Protein AF-A0A7Y2QC48-F1 (afdb_monomer)

Secondary structure (DSSP, 8-state):
--------------------S--HHHHHHHHHHHHHH--SHHHHHHHHHHIIIIIIS-SS-HHHHHHHHHHHHHSSS-HHHHHHHHHHHHHHHHHHHHHHHHHHHHHHHHHHHHHHHHHHHHTTSHHHHHHHHHHHHHHHHHHHHHHHHHHHHH--SHHHHHHHHHHHHHHHHH---HHHHHHHHHHHHHHHHHH-TTTS-----------------------PPPP--PPPPP-----------------S----

Sequence (256 aa):
MTDIHATEPATDPRGDTPSHGIPFREAVRVWARVAALSFGGPAGQIAVMHRIIVEEKRWIGETRFLHALNYCMLLPGPEAQQLAIYIGWLLHKTRGGLVAGILFVLPGVATIMALSWIYAIFGNVGAVQALFFGLKAAVLAVVLEAVVRVGKRALKNNVMVALAAAAFLALFLFHAPFPLVILGAAVIGYFGGRAQKGTFPSGHWHGEGGGNQGADAGSGRGGSSPAQGRPPPRGGLEEGRGVACRVGAPGGGCVG

Radius of gyration: 30.87 Å; Cα contacts (8 Å, |Δi|>4): 118; chains: 1; bounding box: 63×75×85 Å

Structure (mmCIF, N/CA/C/O backbone):
data_AF-A0A7Y2QC48-F1
#
_entry.id   AF-A0A7Y2QC48-F1
#
loop_
_atom_site.group_PDB
_atom_site.id
_atom_site.type_symbol
_atom_site.label_atom_id
_atom_site.label_alt_id
_atom_site.label_comp_id
_atom_site.label_asym_id
_atom_site.label_entity_id
_atom_site.label_seq_id
_atom_site.pdbx_PDB_ins_code
_atom_site.Cartn_x
_atom_site.Cartn_y
_atom_site.Cartn_z
_atom_site.occupancy
_atom_site.B_iso_or_equiv
_atom_site.auth_seq_id
_atom_site.auth_comp_id
_atom_site.auth_asym_id
_atom_site.auth_atom_id
_atom_site.pdbx_PDB_model_num
ATOM 1 N N . MET A 1 1 ? -32.716 24.668 55.785 1.00 44.91 1 MET A N 1
ATOM 2 C CA . MET A 1 1 ? -33.582 23.701 55.085 1.00 44.91 1 MET A CA 1
ATOM 3 C C . MET A 1 1 ? -33.551 24.127 53.631 1.00 44.91 1 MET A C 1
ATOM 5 O O . MET A 1 1 ? -34.203 25.090 53.266 1.00 44.91 1 MET A O 1
ATOM 9 N N . THR A 1 2 ? -32.568 23.600 52.910 1.00 37.31 2 THR A N 1
ATOM 10 C CA . THR A 1 2 ? -32.110 24.073 51.601 1.00 37.31 2 THR A CA 1
ATOM 11 C C . THR A 1 2 ? -32.792 23.226 50.536 1.00 37.31 2 THR A C 1
ATOM 13 O O . THR A 1 2 ? -32.528 22.027 50.462 1.00 37.31 2 THR A O 1
ATOM 16 N N . ASP A 1 3 ? -33.680 23.837 49.758 1.00 36.41 3 ASP A N 1
ATOM 17 C CA . ASP A 1 3 ? -34.339 23.196 48.624 1.00 36.41 3 ASP A CA 1
ATOM 18 C C . ASP A 1 3 ? -33.343 22.977 47.480 1.00 36.41 3 ASP A C 1
ATOM 20 O O . ASP A 1 3 ? -32.665 23.890 47.005 1.00 36.41 3 ASP A O 1
ATOM 24 N N . ILE A 1 4 ? -33.230 21.708 47.099 1.00 51.41 4 ILE A N 1
ATOM 25 C CA . ILE A 1 4 ? -32.375 21.168 46.051 1.00 51.41 4 ILE A CA 1
ATOM 26 C C . ILE A 1 4 ? -33.019 21.471 44.694 1.00 51.41 4 ILE A C 1
ATOM 28 O O . ILE A 1 4 ? -34.169 21.120 44.446 1.00 51.41 4 ILE A O 1
ATOM 32 N N . HIS A 1 5 ? -32.238 22.076 43.801 1.00 47.84 5 HIS A N 1
ATOM 33 C CA . HIS A 1 5 ? -32.510 22.165 42.369 1.00 47.84 5 HIS A CA 1
ATOM 34 C C . HIS A 1 5 ? -32.867 20.786 41.786 1.00 47.84 5 HIS A C 1
ATOM 36 O O . HIS A 1 5 ? -31.998 19.929 41.617 1.00 47.84 5 HIS A O 1
ATOM 42 N N . ALA A 1 6 ? -34.130 20.595 41.411 1.00 46.50 6 ALA A N 1
ATOM 43 C CA . ALA A 1 6 ? -34.513 19.591 40.431 1.00 46.50 6 ALA A CA 1
ATOM 44 C C . ALA A 1 6 ? -34.212 20.157 39.035 1.00 46.50 6 ALA A C 1
ATOM 46 O O . ALA A 1 6 ? -35.006 20.903 38.470 1.00 46.50 6 ALA A O 1
ATOM 47 N N . THR A 1 7 ? -33.033 19.842 38.498 1.00 46.25 7 THR A N 1
ATOM 48 C CA . THR A 1 7 ? -32.740 20.028 37.072 1.00 46.25 7 THR A CA 1
ATOM 49 C C . THR A 1 7 ? -32.883 18.668 36.405 1.00 46.25 7 THR A C 1
ATOM 51 O O . THR A 1 7 ? -32.034 17.791 36.563 1.00 46.25 7 THR A O 1
ATOM 54 N N . GLU A 1 8 ? -33.992 18.486 35.697 1.00 50.53 8 GLU A N 1
ATOM 55 C CA . GLU A 1 8 ? -34.253 17.323 34.855 1.00 50.53 8 GLU A CA 1
ATOM 56 C C . GLU A 1 8 ? -33.158 17.185 33.776 1.00 50.53 8 GLU A C 1
ATOM 58 O O . GLU A 1 8 ? -32.761 18.185 33.168 1.00 50.53 8 GLU A O 1
ATOM 63 N N . PRO A 1 9 ? -32.644 15.972 33.500 1.00 48.03 9 PRO A N 1
ATOM 64 C CA . PRO A 1 9 ? -31.736 15.766 32.384 1.00 48.03 9 PRO A CA 1
ATOM 65 C C . PRO A 1 9 ? -32.511 15.911 31.069 1.00 48.03 9 PRO A C 1
ATOM 67 O O . PRO A 1 9 ? -33.400 15.119 30.754 1.00 48.03 9 PRO A O 1
ATOM 70 N N . ALA A 1 10 ? -32.158 16.935 30.293 1.00 45.97 10 ALA A N 1
ATOM 71 C CA . ALA A 1 10 ? -32.680 17.157 28.953 1.00 45.97 10 ALA A CA 1
ATOM 72 C C . ALA A 1 10 ? -32.450 15.912 28.075 1.00 45.97 10 ALA A C 1
ATOM 74 O O . ALA A 1 10 ? -31.316 15.543 27.769 1.00 45.97 10 ALA A O 1
ATOM 75 N N . THR A 1 11 ? -33.544 15.268 27.673 1.00 51.78 11 THR A N 1
ATOM 76 C CA . THR A 1 11 ? -33.547 14.189 26.682 1.00 51.78 11 THR A CA 1
ATOM 77 C C . THR A 1 11 ? -33.403 14.818 25.292 1.00 51.78 11 THR A C 1
ATOM 79 O O . THR A 1 11 ? -34.293 15.542 24.853 1.00 51.78 11 THR A O 1
ATOM 82 N N . ASP A 1 12 ? -32.271 14.590 24.614 1.00 52.75 12 ASP A N 1
ATOM 83 C CA . ASP A 1 12 ? -32.051 15.015 23.220 1.00 52.75 12 ASP A CA 1
ATOM 84 C C . ASP A 1 12 ? -32.905 14.144 22.271 1.00 52.75 12 ASP A C 1
ATOM 86 O O . ASP A 1 12 ? -32.743 12.922 22.264 1.00 52.75 12 ASP A O 1
ATOM 90 N N . PRO A 1 13 ? -33.808 14.728 21.460 1.00 54.22 13 PRO A N 1
ATOM 91 C CA . PRO A 1 13 ? -34.730 13.994 20.593 1.00 54.22 13 PRO A CA 1
ATOM 92 C C . PRO A 1 13 ? -34.123 13.556 19.243 1.00 54.22 13 PRO A C 1
ATOM 94 O O . PRO A 1 13 ? -34.863 13.266 18.300 1.00 54.22 13 PRO A O 1
ATOM 97 N N . ARG A 1 14 ? -32.792 13.514 19.086 1.00 52.47 14 ARG A N 1
ATOM 98 C CA . ARG A 1 14 ? -32.157 13.063 17.834 1.00 52.47 14 ARG A CA 1
ATOM 99 C C . ARG A 1 14 ? -31.845 11.568 17.866 1.00 52.47 14 ARG A C 1
ATOM 101 O O . ARG A 1 14 ? -30.996 11.105 18.617 1.00 52.47 14 ARG A O 1
ATOM 108 N N . GLY A 1 15 ? -32.565 10.847 17.010 1.00 40.16 15 GLY A N 1
ATOM 109 C CA . GLY A 1 15 ? -32.638 9.395 16.945 1.00 40.16 15 GLY A CA 1
ATOM 110 C C . GLY A 1 15 ? -31.319 8.622 16.855 1.00 40.16 15 GLY A C 1
ATOM 111 O O . GLY A 1 15 ? -30.338 9.038 16.239 1.00 40.16 15 GLY A O 1
ATOM 112 N N . ASP A 1 16 ? -31.400 7.448 17.474 1.00 54.62 16 ASP A N 1
ATOM 113 C CA . ASP A 1 16 ? -30.586 6.242 17.378 1.00 54.62 16 ASP A CA 1
ATOM 114 C C . ASP A 1 16 ? -29.457 6.206 16.340 1.00 54.62 16 ASP A C 1
ATOM 116 O O . ASP A 1 16 ? -29.634 5.989 15.140 1.00 54.62 16 ASP A O 1
ATOM 120 N N . THR A 1 17 ? -28.234 6.186 16.857 1.00 48.62 17 THR A N 1
ATOM 121 C CA . THR A 1 17 ? -27.241 5.187 16.449 1.00 48.62 17 THR A CA 1
ATOM 122 C C . THR A 1 17 ? -26.400 4.878 17.688 1.00 48.62 17 THR A C 1
ATOM 124 O O . THR A 1 17 ? -26.039 5.826 18.386 1.00 48.62 17 THR A O 1
ATOM 127 N N . PRO A 1 18 ? -26.044 3.617 17.999 1.00 43.12 18 PRO A N 1
ATOM 128 C CA . PRO A 1 18 ? -25.163 3.316 19.125 1.00 43.12 18 PRO A CA 1
ATOM 129 C C . PRO A 1 18 ? -23.765 3.881 18.830 1.00 43.12 18 PRO A C 1
ATOM 131 O O . PRO A 1 18 ? -22.908 3.226 18.235 1.00 43.12 18 PRO A O 1
ATOM 134 N N . SER A 1 19 ? -23.557 5.153 19.168 1.00 48.75 19 SER A N 1
ATOM 135 C CA . SER A 1 19 ? -22.308 5.862 18.937 1.00 48.75 19 SER A CA 1
ATOM 136 C C . SER A 1 19 ? -21.288 5.318 19.932 1.00 48.75 19 SER A C 1
ATOM 138 O O . SER A 1 19 ? -21.526 5.331 21.137 1.00 48.75 19 SER A O 1
ATOM 140 N N . HIS A 1 20 ? -20.133 4.860 19.450 1.00 59.12 20 HIS A N 1
ATOM 141 C CA . HIS A 1 20 ? -19.001 4.461 20.297 1.00 59.12 20 HIS A CA 1
ATOM 142 C C . HIS A 1 20 ? -18.429 5.625 21.148 1.00 59.12 20 HIS A C 1
ATOM 144 O O . HIS A 1 20 ? -17.350 5.489 21.708 1.00 59.12 20 HIS A O 1
ATOM 150 N N . GLY A 1 21 ? -19.085 6.791 21.228 1.00 67.62 21 GLY A N 1
ATOM 151 C CA . GLY A 1 21 ? -18.599 7.971 21.951 1.00 67.62 21 GLY A CA 1
ATOM 152 C C . GLY A 1 21 ? -17.361 8.625 21.324 1.00 67.62 21 GLY A C 1
ATOM 153 O O . GLY A 1 21 ? -16.873 9.624 21.842 1.00 67.62 21 GLY A O 1
ATOM 154 N N . ILE A 1 22 ? -16.848 8.092 20.207 1.00 78.19 22 ILE A N 1
ATOM 155 C CA . ILE A 1 22 ? -15.617 8.561 19.563 1.00 78.19 22 ILE A CA 1
ATOM 156 C C . ILE A 1 22 ? -15.945 9.700 18.586 1.00 78.19 22 ILE A C 1
ATOM 158 O O . ILE A 1 22 ? -16.631 9.472 17.576 1.00 78.19 22 ILE A O 1
ATOM 162 N N . PRO A 1 23 ? -15.414 10.916 18.804 1.00 86.88 23 PRO A N 1
ATOM 163 C CA . PRO A 1 23 ? -15.630 12.021 17.887 1.00 86.88 23 PRO A CA 1
ATOM 164 C C . PRO A 1 23 ? -14.952 11.749 16.538 1.00 86.88 23 PRO A C 1
ATOM 166 O O . PRO A 1 23 ? -13.780 11.379 16.459 1.00 86.88 23 PRO A O 1
ATOM 169 N N . PHE A 1 24 ? -15.669 12.006 15.442 1.00 87.00 24 PHE A N 1
ATOM 170 C CA . PHE A 1 24 ? -15.178 11.770 14.076 1.00 87.00 24 PHE A CA 1
ATOM 171 C C . PHE A 1 24 ? -13.847 12.482 13.776 1.00 87.00 24 PHE A C 1
ATOM 173 O O . PHE A 1 24 ? -12.983 11.943 13.092 1.00 87.00 24 PHE A O 1
ATOM 180 N N . ARG A 1 25 ? -13.643 13.681 14.337 1.00 90.19 25 ARG A N 1
ATOM 181 C CA . ARG A 1 25 ? -12.382 14.434 14.214 1.00 90.19 25 ARG A CA 1
ATOM 182 C C . ARG A 1 25 ? -11.185 13.683 14.798 1.00 90.19 25 ARG A C 1
ATOM 184 O O . ARG A 1 25 ? -10.087 13.775 14.252 1.00 90.19 25 ARG A O 1
ATOM 191 N N . GLU A 1 26 ? -11.384 12.957 15.895 1.00 89.62 26 GLU A N 1
ATOM 192 C CA . GLU A 1 26 ? -10.324 12.149 16.492 1.00 89.62 26 GLU A CA 1
ATOM 193 C C . GLU A 1 26 ? -10.004 10.942 15.610 1.00 89.62 26 GLU A C 1
ATOM 195 O O . GLU A 1 26 ? -8.829 10.690 15.345 1.00 89.62 26 GLU A O 1
ATOM 200 N N . ALA A 1 27 ? -11.028 10.273 15.070 1.00 88.94 27 ALA A N 1
ATOM 201 C CA . ALA A 1 27 ? -10.843 9.196 14.100 1.00 88.94 27 ALA A CA 1
ATOM 202 C C . ALA A 1 27 ? -10.028 9.658 12.886 1.00 88.94 27 ALA A C 1
ATOM 204 O O . ALA A 1 27 ? -9.035 9.022 12.550 1.00 88.94 27 ALA A O 1
ATOM 205 N N . VAL A 1 28 ? -10.366 10.803 12.283 1.00 92.06 28 VAL A N 1
ATOM 206 C CA . VAL A 1 28 ? -9.611 11.386 11.155 1.00 92.06 28 VAL A CA 1
ATOM 207 C C . VAL A 1 28 ? -8.133 11.585 11.512 1.00 92.06 28 VAL A C 1
ATOM 209 O O . VAL A 1 28 ? -7.254 11.209 10.741 1.00 92.06 28 VAL A O 1
ATOM 212 N N . ARG A 1 29 ? -7.835 12.146 12.692 1.00 92.81 29 ARG A N 1
ATOM 213 C CA . ARG A 1 29 ? -6.449 12.379 13.134 1.00 92.81 29 ARG A CA 1
ATOM 214 C C . ARG A 1 29 ? -5.686 11.068 13.328 1.00 92.81 29 ARG A C 1
ATOM 216 O O . ARG A 1 29 ? -4.515 10.985 12.967 1.00 92.81 29 ARG A O 1
ATOM 223 N N . VAL A 1 30 ? -6.344 10.051 13.881 1.00 92.94 30 VAL A N 1
ATOM 224 C CA . VAL A 1 30 ? -5.756 8.719 14.058 1.00 92.94 30 VAL A CA 1
ATOM 225 C C . VAL A 1 30 ? -5.496 8.059 12.709 1.00 92.94 30 VAL A C 1
ATOM 227 O O . VAL A 1 30 ? -4.386 7.588 12.492 1.00 92.94 30 VAL A O 1
ATOM 230 N N . TRP A 1 31 ? -6.445 8.104 11.774 1.00 93.25 31 TRP A N 1
ATOM 231 C CA . TRP A 1 31 ? -6.253 7.582 10.419 1.00 93.25 31 TRP A CA 1
ATOM 232 C C . TRP A 1 31 ? -5.118 8.284 9.676 1.00 93.25 31 TRP A C 1
ATOM 234 O O . TRP A 1 31 ? -4.333 7.625 9.001 1.00 93.25 31 TRP A O 1
ATOM 244 N N . ALA A 1 32 ? -4.970 9.598 9.852 1.00 93.12 32 ALA A N 1
ATOM 245 C CA . ALA A 1 32 ? -3.873 10.351 9.252 1.00 93.12 32 ALA A CA 1
ATOM 246 C C . ALA A 1 32 ? -2.522 9.926 9.845 1.00 93.12 32 ALA A C 1
ATOM 248 O O . ALA A 1 32 ? -1.550 9.754 9.114 1.00 93.12 32 ALA A O 1
ATOM 249 N N . ARG A 1 33 ? -2.471 9.697 11.165 1.00 93.44 33 ARG A N 1
ATOM 250 C CA . ARG A 1 33 ? -1.280 9.180 11.850 1.00 93.44 33 ARG A CA 1
ATOM 251 C C . ARG A 1 33 ? -0.939 7.762 11.395 1.00 93.44 33 ARG A C 1
ATOM 253 O O . ARG A 1 33 ? 0.220 7.493 11.114 1.00 93.44 33 ARG A O 1
ATOM 260 N N . VAL A 1 34 ? -1.930 6.877 11.296 1.00 93.38 34 VAL A N 1
ATOM 261 C CA . VAL A 1 34 ? -1.756 5.514 10.775 1.00 93.38 34 VAL A CA 1
ATOM 262 C C . VAL A 1 34 ? -1.180 5.571 9.365 1.00 93.38 34 VAL A C 1
ATOM 264 O O . VAL A 1 34 ? -0.162 4.940 9.108 1.00 93.38 34 VAL A O 1
ATOM 267 N N . ALA A 1 35 ? -1.769 6.371 8.475 1.00 91.88 35 ALA A N 1
ATOM 268 C CA . ALA A 1 35 ? -1.297 6.524 7.105 1.00 91.88 35 ALA A CA 1
ATOM 269 C C . ALA A 1 35 ? 0.149 7.039 7.037 1.00 91.88 35 ALA A C 1
ATOM 271 O O . ALA A 1 35 ? 0.980 6.463 6.341 1.00 91.88 35 ALA A O 1
ATOM 272 N N . ALA A 1 36 ? 0.477 8.071 7.819 1.00 91.62 36 ALA A N 1
ATOM 273 C CA . ALA A 1 36 ? 1.825 8.632 7.884 1.00 91.62 36 ALA A CA 1
ATOM 274 C C . ALA A 1 36 ? 2.867 7.674 8.491 1.00 91.62 36 ALA A C 1
ATOM 276 O O . ALA A 1 36 ? 4.059 7.873 8.293 1.00 91.62 36 ALA A O 1
ATOM 277 N N . LEU A 1 37 ? 2.440 6.650 9.234 1.00 91.25 37 LEU A N 1
ATOM 278 C CA . LEU A 1 37 ? 3.318 5.649 9.847 1.00 91.25 37 LEU A CA 1
ATOM 279 C C . LEU A 1 37 ? 3.291 4.299 9.113 1.00 91.25 37 LEU A C 1
ATOM 281 O O . LEU A 1 37 ? 3.996 3.379 9.517 1.00 91.25 37 LEU A O 1
ATOM 285 N N . SER A 1 38 ? 2.512 4.166 8.035 1.00 84.75 38 SER A N 1
ATOM 286 C CA . SER A 1 38 ? 2.283 2.908 7.305 1.00 84.75 38 SER A CA 1
ATOM 287 C C . SER A 1 38 ? 3.433 2.532 6.356 1.00 84.75 38 SER A C 1
ATOM 289 O O . SER A 1 38 ? 3.221 2.147 5.204 1.00 84.75 38 SER A O 1
ATOM 291 N N . PHE A 1 39 ? 4.667 2.600 6.850 1.00 79.88 39 PHE A N 1
ATOM 292 C CA . PHE A 1 39 ? 5.878 2.162 6.156 1.00 79.88 39 PHE A CA 1
ATOM 293 C C . PHE A 1 39 ? 6.367 0.812 6.711 1.00 79.88 39 PHE A C 1
ATOM 295 O O . PHE A 1 39 ? 6.002 0.417 7.814 1.00 79.88 39 PHE A O 1
ATOM 302 N N . GLY A 1 40 ? 7.195 0.084 5.954 1.00 72.31 40 GLY A N 1
ATOM 303 C CA . GLY A 1 40 ? 7.775 -1.191 6.420 1.00 72.31 40 GLY A CA 1
ATOM 304 C C . GLY A 1 40 ? 7.065 -2.464 5.940 1.00 72.31 40 GLY A C 1
ATOM 305 O O . GLY A 1 40 ? 7.258 -3.538 6.505 1.00 72.31 40 GLY A O 1
ATOM 306 N N . GLY A 1 41 ? 6.266 -2.371 4.876 1.00 80.25 41 GLY A N 1
ATOM 307 C CA . GLY A 1 41 ? 5.620 -3.525 4.246 1.00 80.25 41 GLY A CA 1
ATOM 308 C C . GLY A 1 41 ? 4.353 -4.008 4.968 1.00 80.25 41 GLY A C 1
ATOM 309 O O . GLY A 1 41 ? 3.929 -3.404 5.954 1.00 80.25 41 GLY A O 1
ATOM 310 N N . PRO A 1 42 ? 3.719 -5.094 4.485 1.00 80.25 42 PRO A N 1
ATOM 311 C CA . PRO A 1 42 ? 2.380 -5.490 4.933 1.00 80.25 42 PRO A CA 1
ATOM 312 C C . PRO A 1 42 ? 2.280 -5.762 6.440 1.00 80.25 42 PRO A C 1
ATOM 314 O O . PRO A 1 42 ? 1.368 -5.268 7.097 1.00 80.25 42 PRO A O 1
ATOM 317 N N . ALA A 1 43 ? 3.254 -6.482 7.008 1.00 83.50 43 ALA A N 1
ATOM 318 C CA . ALA A 1 43 ? 3.279 -6.795 8.436 1.00 83.50 43 ALA A CA 1
ATOM 319 C C . ALA A 1 43 ? 3.471 -5.540 9.304 1.00 83.50 43 ALA A C 1
ATOM 321 O O . ALA A 1 43 ? 2.787 -5.384 10.312 1.00 83.50 43 ALA A O 1
ATOM 322 N N . GLY A 1 44 ? 4.345 -4.615 8.882 1.00 88.25 44 GLY A N 1
ATOM 323 C CA . GLY A 1 44 ? 4.560 -3.345 9.578 1.00 88.25 44 GLY A CA 1
ATOM 324 C C . GLY A 1 44 ? 3.304 -2.474 9.595 1.00 88.25 44 GLY A C 1
ATOM 325 O O . GLY A 1 44 ? 2.937 -1.937 10.636 1.00 88.25 44 GLY A O 1
ATOM 326 N N . GLN A 1 45 ? 2.581 -2.405 8.475 1.00 92.19 45 GLN A N 1
ATOM 327 C CA . GLN A 1 45 ? 1.325 -1.653 8.390 1.00 92.19 45 GLN A CA 1
ATOM 328 C C . GLN A 1 45 ? 0.237 -2.227 9.308 1.00 92.19 45 GLN A C 1
ATOM 330 O O . GLN A 1 45 ? -0.454 -1.470 9.991 1.00 92.19 45 GLN A O 1
ATOM 335 N N . ILE A 1 46 ? 0.109 -3.557 9.371 1.00 91.62 46 ILE A N 1
ATOM 336 C CA . ILE A 1 46 ? -0.843 -4.228 10.269 1.00 91.62 46 ILE A CA 1
ATOM 337 C C . ILE A 1 46 ? -0.446 -4.010 11.736 1.00 91.62 46 ILE A C 1
ATOM 339 O O . ILE A 1 46 ?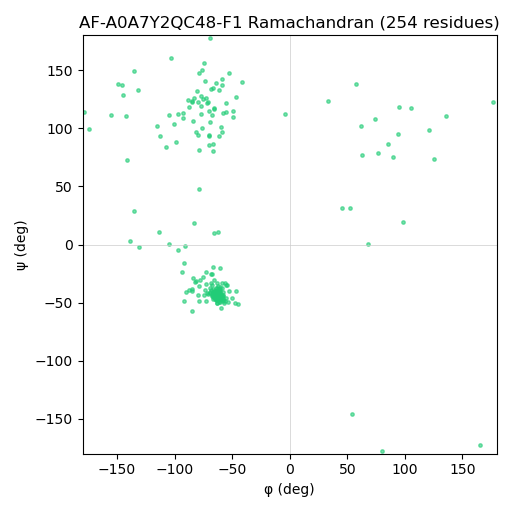 -1.312 -3.711 12.555 1.00 91.62 46 ILE A O 1
ATOM 343 N N . ALA A 1 47 ? 0.846 -4.085 12.063 1.00 91.62 47 ALA A N 1
ATOM 344 C CA . ALA A 1 47 ? 1.348 -3.842 13.416 1.00 91.62 47 ALA A CA 1
ATOM 345 C C . ALA A 1 47 ? 1.099 -2.397 13.880 1.00 91.62 47 ALA A C 1
ATOM 347 O O . ALA A 1 47 ? 0.654 -2.175 15.002 1.00 91.62 47 ALA A O 1
ATOM 348 N N . VAL A 1 48 ? 1.318 -1.405 13.008 1.00 93.38 48 VAL A N 1
ATOM 349 C CA . VAL A 1 48 ? 1.002 0.007 13.294 1.00 93.38 48 VAL A CA 1
ATOM 350 C C . VAL A 1 48 ? -0.494 0.189 13.543 1.00 93.38 48 VAL A C 1
ATOM 352 O O . VAL A 1 48 ? -0.884 0.882 14.484 1.00 93.38 48 VAL A O 1
ATOM 355 N N . MET A 1 49 ? -1.335 -0.449 12.727 1.00 93.31 49 MET A N 1
ATOM 356 C CA . MET A 1 49 ? -2.788 -0.413 12.889 1.00 93.31 49 MET A CA 1
ATOM 357 C C . MET A 1 49 ? -3.219 -1.006 14.232 1.00 93.31 49 MET A C 1
ATOM 359 O O . MET A 1 49 ? -3.991 -0.385 14.962 1.00 93.31 49 MET A O 1
ATOM 363 N N . HIS A 1 50 ? -2.705 -2.193 14.554 1.00 93.62 50 HIS A N 1
ATOM 364 C CA . HIS A 1 50 ? -2.981 -2.907 15.795 1.00 93.62 50 HIS A CA 1
ATOM 365 C C . HIS A 1 50 ? -2.563 -2.074 17.010 1.00 93.62 50 HIS A C 1
ATOM 367 O O . HIS A 1 50 ? -3.416 -1.707 17.816 1.00 93.62 50 HIS A O 1
ATOM 373 N N . ARG A 1 51 ? -1.303 -1.630 17.062 1.00 93.38 51 ARG A N 1
ATOM 374 C CA . ARG A 1 51 ? -0.787 -0.776 18.137 1.00 93.38 51 ARG A CA 1
ATOM 375 C C . ARG A 1 51 ? -1.641 0.475 18.342 1.00 93.38 51 ARG A C 1
ATOM 377 O O . ARG A 1 51 ? -2.014 0.803 19.463 1.00 93.38 51 ARG A O 1
ATOM 384 N N . ILE A 1 52 ? -1.967 1.208 17.277 1.00 93.12 52 ILE A N 1
ATOM 385 C CA . ILE A 1 52 ? -2.671 2.489 17.425 1.00 93.12 52 ILE A CA 1
ATOM 386 C C . ILE A 1 52 ? -4.149 2.280 17.790 1.00 93.12 52 ILE A C 1
ATOM 388 O O . ILE A 1 52 ? -4.669 2.984 18.655 1.00 93.12 52 ILE A O 1
ATOM 392 N N . ILE A 1 53 ? -4.844 1.341 17.144 1.00 91.38 53 ILE A N 1
ATOM 393 C CA . ILE A 1 53 ? -6.302 1.186 17.282 1.00 91.38 53 ILE A CA 1
ATOM 394 C C . ILE A 1 53 ? -6.679 0.288 18.465 1.00 91.38 53 ILE A C 1
ATOM 396 O O . ILE A 1 53 ? -7.659 0.579 19.160 1.00 91.38 53 ILE A O 1
ATOM 400 N N . VAL A 1 54 ? -5.923 -0.785 18.694 1.00 90.19 54 VAL A N 1
ATOM 401 C CA . VAL A 1 54 ? -6.204 -1.800 19.718 1.00 90.19 54 VAL A CA 1
ATOM 402 C C . VAL A 1 54 ? -5.505 -1.458 21.030 1.00 90.19 54 VAL A C 1
ATOM 404 O O . VAL A 1 54 ? -6.165 -1.427 22.066 1.00 90.19 54 VAL A O 1
ATOM 407 N N . GLU A 1 55 ? -4.210 -1.137 21.002 1.00 90.75 55 GLU A N 1
ATOM 408 C CA . GLU A 1 55 ? -3.441 -0.900 22.233 1.00 90.75 55 GLU A CA 1
ATOM 409 C C . GLU A 1 55 ? -3.576 0.544 22.744 1.00 90.75 55 GLU A C 1
ATOM 411 O O . GLU A 1 55 ? -4.023 0.760 23.870 1.00 90.75 55 GLU A O 1
ATOM 416 N N . GLU A 1 56 ? -3.234 1.546 21.922 1.00 90.12 56 GLU A N 1
ATOM 417 C CA . GLU A 1 56 ? -3.219 2.959 22.336 1.00 90.12 56 GLU A CA 1
ATOM 418 C C . GLU A 1 56 ? -4.640 3.520 22.508 1.00 90.12 56 GLU A C 1
ATOM 420 O O . GLU A 1 56 ? -4.939 4.171 23.510 1.00 90.12 56 GLU A O 1
ATOM 425 N N . LYS A 1 57 ? -5.525 3.297 21.527 1.00 88.50 57 LYS A N 1
ATOM 426 C CA . LYS A 1 57 ? -6.888 3.858 21.528 1.00 88.50 57 LYS A CA 1
ATOM 427 C C . LYS A 1 57 ? -7.953 2.942 22.112 1.00 88.50 57 LYS A C 1
ATOM 429 O O . LYS A 1 57 ? -8.981 3.446 22.561 1.00 88.50 57 LYS A O 1
ATOM 434 N N . ARG A 1 58 ? -7.726 1.624 22.115 1.00 87.19 58 ARG A N 1
ATOM 435 C CA . ARG A 1 58 ? -8.667 0.607 22.621 1.00 87.19 58 ARG A CA 1
ATOM 436 C C . ARG A 1 58 ? -10.073 0.723 22.019 1.00 87.19 58 ARG A C 1
ATOM 438 O O . ARG A 1 58 ? -11.063 0.400 22.668 1.00 87.19 58 ARG A O 1
ATOM 445 N N . TRP A 1 59 ? -10.170 1.186 20.770 1.00 86.31 59 TRP A N 1
ATOM 446 C CA . TRP A 1 59 ? -11.453 1.342 20.073 1.00 86.31 59 TRP A CA 1
ATOM 447 C C . TRP A 1 59 ? -12.027 0.005 19.605 1.00 86.31 59 TRP A C 1
ATOM 449 O O . TRP A 1 59 ? -13.238 -0.149 19.460 1.00 86.31 59 TRP A O 1
ATOM 459 N N . ILE A 1 60 ? -11.147 -0.961 19.352 1.00 86.69 60 ILE A N 1
ATOM 460 C CA . ILE A 1 60 ? -11.478 -2.320 18.941 1.00 86.69 60 ILE A CA 1
ATOM 461 C C . ILE A 1 60 ? -10.677 -3.266 19.827 1.00 86.69 60 ILE A C 1
ATOM 463 O O . ILE A 1 60 ? -9.484 -3.066 20.017 1.00 86.69 60 ILE A O 1
ATOM 467 N N . GLY A 1 61 ? -11.332 -4.288 20.378 1.00 86.75 61 GLY A N 1
ATOM 468 C CA . GLY A 1 61 ? -10.646 -5.329 21.141 1.00 86.75 61 GLY A CA 1
ATOM 469 C C . GLY A 1 61 ? -9.870 -6.294 20.243 1.00 86.75 61 GLY A C 1
ATOM 470 O O . GLY A 1 61 ? -10.244 -6.507 19.088 1.00 86.75 61 GLY A O 1
ATOM 471 N N . GLU A 1 62 ? -8.851 -6.937 20.813 1.00 90.38 62 GLU A N 1
ATOM 472 C CA . GLU A 1 62 ? -7.951 -7.887 20.142 1.00 90.38 62 GLU A CA 1
ATOM 473 C C . GLU A 1 62 ? -8.693 -8.898 19.259 1.00 90.38 62 GLU A C 1
ATOM 475 O O . GLU A 1 62 ? -8.449 -9.023 18.061 1.00 90.38 62 GLU A O 1
ATOM 480 N N . THR A 1 63 ? -9.700 -9.562 19.827 1.00 89.62 63 THR A N 1
ATOM 481 C CA . THR A 1 63 ? -10.480 -10.594 19.139 1.00 89.62 63 THR A CA 1
ATOM 482 C C . THR A 1 63 ? -11.186 -10.041 17.907 1.00 89.62 63 THR A C 1
ATOM 484 O O . THR A 1 63 ? -11.247 -10.694 16.872 1.00 89.62 63 THR A O 1
ATOM 487 N N . ARG A 1 64 ? -11.737 -8.826 17.987 1.00 87.69 64 ARG A N 1
ATOM 488 C CA . ARG A 1 64 ? -12.459 -8.199 16.873 1.00 87.69 64 ARG A CA 1
ATOM 489 C C . ARG A 1 64 ? -11.498 -7.738 15.775 1.00 87.69 64 ARG A C 1
ATOM 491 O O . ARG A 1 64 ? -11.850 -7.838 14.602 1.00 87.69 64 ARG A O 1
ATOM 498 N N . PHE A 1 65 ? -10.298 -7.291 16.141 1.00 90.69 65 PHE A N 1
ATOM 499 C CA . PHE A 1 65 ? -9.240 -6.983 15.182 1.00 90.69 65 PHE A CA 1
ATOM 500 C C . PHE A 1 65 ? -8.767 -8.241 14.445 1.00 90.69 65 PHE A C 1
ATOM 502 O O . PHE A 1 65 ? -8.713 -8.241 13.219 1.00 90.69 65 PHE A O 1
ATOM 509 N N . LEU A 1 66 ? -8.518 -9.340 15.162 1.00 90.94 66 LEU A N 1
ATOM 510 C CA . LEU A 1 66 ? -8.104 -10.611 14.559 1.00 90.94 66 LEU A CA 1
ATOM 511 C C . LEU A 1 66 ? -9.175 -11.197 13.629 1.00 90.94 66 LEU A C 1
ATOM 513 O O . LEU A 1 66 ? -8.845 -11.682 12.550 1.00 90.94 66 LEU A O 1
ATOM 517 N N . HIS A 1 67 ? -10.461 -11.093 13.983 1.00 90.12 67 HIS A N 1
ATOM 518 C CA . HIS A 1 67 ? -11.546 -11.479 13.073 1.00 90.12 67 HIS A CA 1
ATOM 519 C C . HIS A 1 67 ? -11.547 -10.642 11.786 1.00 90.12 67 HIS A C 1
ATOM 521 O O . HIS A 1 67 ? -11.723 -11.188 10.698 1.00 90.12 67 HIS A O 1
ATOM 527 N N . ALA A 1 68 ? -11.332 -9.328 11.898 1.00 90.94 68 ALA A N 1
ATOM 528 C CA . ALA A 1 68 ? -11.227 -8.441 10.743 1.00 90.94 68 ALA A CA 1
ATOM 529 C C . ALA A 1 68 ? -10.010 -8.776 9.867 1.00 90.94 68 ALA A C 1
ATOM 531 O O . ALA A 1 68 ? -10.126 -8.822 8.643 1.00 90.94 68 ALA A O 1
ATOM 532 N N . LEU A 1 69 ? -8.862 -9.046 10.492 1.00 90.62 69 LEU A N 1
ATOM 533 C CA . LEU A 1 69 ? -7.634 -9.449 9.815 1.00 90.62 69 LEU A CA 1
ATOM 534 C C . LEU A 1 69 ? -7.838 -10.757 9.044 1.00 90.62 69 LEU A C 1
ATOM 536 O O . LEU A 1 69 ? -7.551 -10.811 7.852 1.00 90.62 69 LEU A O 1
ATOM 540 N N . ASN A 1 70 ? -8.401 -11.776 9.698 1.00 90.44 70 ASN A N 1
ATOM 541 C CA . ASN A 1 70 ? -8.672 -13.067 9.072 1.00 90.44 70 ASN A CA 1
ATOM 542 C C . ASN A 1 70 ? -9.655 -12.932 7.899 1.00 90.44 70 ASN A C 1
ATOM 544 O O . ASN A 1 70 ? -9.469 -13.551 6.858 1.00 90.44 70 ASN A O 1
ATOM 548 N N . TYR A 1 71 ? -10.665 -12.065 8.024 1.00 89.81 71 TYR A N 1
ATOM 549 C CA . TYR A 1 71 ? -11.562 -11.755 6.912 1.00 89.81 71 TYR A CA 1
ATOM 550 C C . TYR A 1 71 ? -10.817 -11.111 5.732 1.00 89.81 71 TYR A C 1
ATOM 552 O O . TYR A 1 71 ? -11.000 -11.528 4.592 1.00 89.81 71 TYR A O 1
ATOM 560 N N . CYS A 1 72 ? -9.926 -10.148 5.984 1.00 87.62 72 CYS A N 1
ATOM 561 C CA . CYS A 1 72 ? -9.141 -9.505 4.924 1.00 87.62 72 CYS A CA 1
ATOM 562 C C . CYS A 1 72 ? -8.120 -10.454 4.275 1.00 87.62 72 CYS A C 1
ATOM 564 O O . CYS A 1 72 ? -7.793 -10.266 3.113 1.00 87.62 72 CYS A O 1
ATOM 566 N N . MET A 1 73 ? -7.660 -11.494 4.976 1.00 86.31 73 MET A N 1
ATOM 567 C CA . MET A 1 73 ? -6.801 -12.540 4.399 1.00 86.31 73 MET A CA 1
ATOM 568 C C . MET A 1 73 ? -7.555 -13.492 3.459 1.00 86.31 73 MET A C 1
ATOM 570 O O . MET A 1 73 ? -6.940 -14.110 2.589 1.00 86.31 73 MET A O 1
ATOM 574 N N . LEU A 1 74 ? -8.879 -13.616 3.614 1.00 84.19 74 LEU A N 1
ATOM 575 C CA . LEU A 1 74 ? -9.726 -14.390 2.702 1.00 84.19 74 LEU A CA 1
ATOM 576 C C . LEU A 1 74 ? -10.026 -13.629 1.406 1.00 84.19 74 LEU A C 1
ATOM 578 O O . LEU A 1 74 ? -10.215 -14.253 0.361 1.00 84.19 74 LEU A O 1
ATOM 582 N N . LEU A 1 75 ? -10.085 -12.293 1.456 1.00 81.62 75 LEU A N 1
ATOM 583 C CA . LEU A 1 75 ? -10.297 -11.482 0.263 1.00 81.62 75 LEU A CA 1
ATOM 584 C C . LEU A 1 75 ? -8.968 -11.252 -0.469 1.00 81.62 75 LEU A C 1
ATOM 586 O O . LEU A 1 75 ? -8.025 -10.726 0.116 1.00 81.62 75 LEU A O 1
ATOM 590 N N . PRO A 1 76 ? -8.875 -11.561 -1.774 1.00 73.88 76 PRO A N 1
ATOM 591 C CA . PRO A 1 76 ? -7.689 -11.210 -2.538 1.00 73.88 76 PRO A CA 1
ATOM 592 C C . PRO A 1 76 ? -7.575 -9.681 -2.631 1.00 73.88 76 PRO A C 1
ATOM 594 O O . PRO A 1 76 ? -8.445 -9.012 -3.194 1.00 73.88 76 PRO A O 1
ATOM 597 N N . GLY A 1 77 ? -6.504 -9.110 -2.079 1.00 77.25 77 GLY A N 1
ATOM 598 C CA . GLY A 1 77 ? -6.211 -7.687 -2.210 1.00 77.25 77 GLY A CA 1
ATOM 599 C C . GLY A 1 77 ? -5.153 -7.164 -1.237 1.00 77.25 77 GLY A C 1
ATOM 600 O O . GLY A 1 77 ? -4.481 -7.942 -0.560 1.00 77.25 77 GLY A O 1
ATOM 601 N N . PRO A 1 78 ? -4.946 -5.836 -1.203 1.00 84.12 78 PRO A N 1
ATOM 602 C CA . PRO A 1 78 ? -3.986 -5.204 -0.307 1.00 84.12 78 PRO A CA 1
ATOM 603 C C . PRO A 1 78 ? -4.482 -5.290 1.145 1.00 84.12 78 PRO A C 1
ATOM 605 O O . PRO A 1 78 ? -5.228 -4.424 1.604 1.00 84.12 78 PRO A O 1
ATOM 608 N N . GLU A 1 79 ? -4.045 -6.336 1.853 1.00 86.06 79 GLU A N 1
ATOM 609 C CA . GLU A 1 79 ? -4.527 -6.737 3.186 1.00 86.06 79 GLU A CA 1
ATOM 610 C C . GLU A 1 79 ? -4.618 -5.562 4.180 1.00 86.06 79 GLU A C 1
ATOM 612 O O . GLU A 1 79 ? -5.666 -5.332 4.782 1.00 86.06 79 GLU A O 1
ATOM 617 N N . ALA A 1 80 ? -3.555 -4.759 4.314 1.00 88.88 80 ALA A N 1
ATOM 618 C CA . ALA A 1 80 ? -3.511 -3.644 5.265 1.00 88.88 80 ALA A CA 1
ATOM 619 C C . ALA A 1 80 ? -4.493 -2.508 4.922 1.00 88.88 80 ALA A C 1
ATOM 621 O O . ALA A 1 80 ? -5.126 -1.940 5.814 1.00 88.88 80 ALA A O 1
ATOM 622 N N . GLN A 1 81 ? -4.658 -2.192 3.634 1.00 90.94 81 GLN A N 1
ATOM 623 C CA . GLN A 1 81 ? -5.592 -1.155 3.193 1.00 90.94 81 GLN A CA 1
ATOM 624 C C . GLN A 1 81 ? -7.044 -1.625 3.346 1.00 90.94 81 GLN A C 1
ATOM 626 O O . GLN A 1 81 ? -7.895 -0.860 3.801 1.00 90.94 81 GLN A O 1
ATOM 631 N N . GLN A 1 82 ? -7.333 -2.883 2.999 1.00 93.12 82 GLN A N 1
ATOM 632 C CA . GLN A 1 82 ? -8.655 -3.481 3.203 1.00 93.12 82 GLN A CA 1
ATOM 633 C C . GLN A 1 82 ? -9.034 -3.482 4.687 1.00 93.12 82 GLN A C 1
ATOM 635 O O . GLN A 1 82 ? -10.139 -3.064 5.037 1.00 93.12 82 GLN A O 1
ATOM 640 N N . LEU A 1 83 ? -8.091 -3.850 5.559 1.00 92.44 83 LEU A N 1
ATOM 641 C CA . LEU A 1 83 ? -8.272 -3.816 7.006 1.00 92.44 83 LEU A CA 1
ATOM 642 C C . LEU A 1 83 ? -8.533 -2.393 7.518 1.00 92.44 83 LEU A C 1
ATOM 644 O O . LEU A 1 83 ? -9.455 -2.191 8.307 1.00 92.44 83 LEU A O 1
ATOM 648 N N . ALA A 1 84 ? -7.776 -1.400 7.039 1.00 93.31 84 ALA A N 1
ATOM 649 C CA . ALA A 1 84 ? -7.980 0.009 7.380 1.00 93.31 84 ALA A CA 1
ATOM 650 C C . ALA A 1 84 ? -9.395 0.488 7.015 1.00 93.31 84 ALA A C 1
ATOM 652 O O . ALA A 1 84 ? -10.092 1.073 7.843 1.00 93.31 84 ALA A O 1
ATOM 653 N N . ILE A 1 85 ? -9.850 0.194 5.792 1.00 93.75 85 ILE A N 1
ATOM 654 C CA . ILE A 1 85 ? -11.188 0.568 5.310 1.00 93.75 85 ILE A CA 1
ATOM 655 C C . ILE A 1 85 ? -12.272 -0.138 6.128 1.00 93.75 85 ILE A C 1
ATOM 657 O O . ILE A 1 85 ? -13.250 0.497 6.524 1.00 93.75 85 ILE A O 1
ATOM 661 N N . TYR A 1 86 ? -12.098 -1.430 6.416 1.00 93.19 86 TYR A N 1
ATOM 662 C CA . TYR A 1 86 ? -13.063 -2.213 7.184 1.00 93.19 86 TYR A CA 1
ATOM 663 C C . TYR A 1 86 ? -13.181 -1.726 8.633 1.00 93.19 86 TYR A C 1
ATOM 665 O O . TYR A 1 86 ? -14.287 -1.519 9.132 1.00 93.19 86 TYR A O 1
ATOM 673 N N . ILE A 1 87 ? -12.054 -1.464 9.297 1.00 91.00 87 ILE A N 1
ATOM 674 C CA . ILE A 1 87 ? -12.030 -0.903 10.653 1.00 91.00 87 ILE A CA 1
ATOM 675 C C . ILE A 1 87 ? -12.600 0.523 10.662 1.00 91.00 87 ILE A C 1
ATOM 677 O O . ILE A 1 87 ? -13.402 0.860 11.534 1.00 91.00 87 ILE A O 1
ATOM 681 N N . GLY A 1 88 ? -12.263 1.348 9.666 1.00 91.06 88 GLY A N 1
ATOM 682 C CA . GLY A 1 88 ? -12.859 2.673 9.484 1.00 91.06 88 GLY A CA 1
ATOM 683 C C . GLY A 1 88 ? -14.375 2.599 9.323 1.00 91.06 88 GLY A C 1
ATOM 684 O O . GLY A 1 88 ? -15.107 3.386 9.929 1.00 91.06 88 GLY A O 1
ATOM 685 N N . TRP A 1 89 ? -14.860 1.612 8.569 1.00 92.44 89 TRP A N 1
ATOM 686 C CA 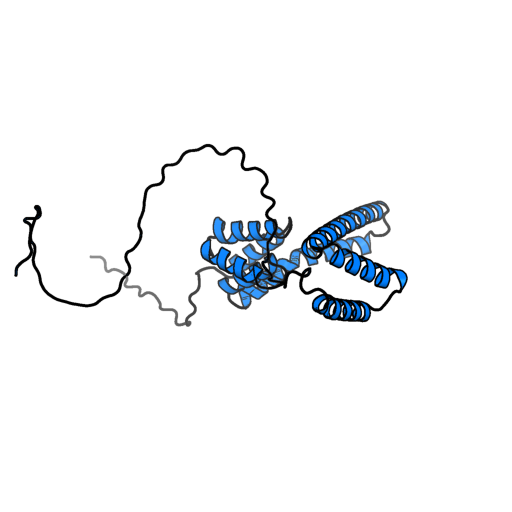. TRP A 1 89 ? -16.286 1.348 8.419 1.00 92.44 89 TRP A CA 1
ATOM 687 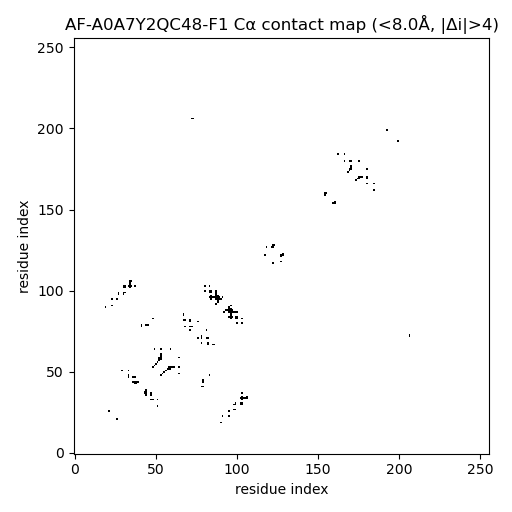C C . TRP A 1 89 ? -16.939 0.859 9.713 1.00 92.44 89 TRP A C 1
ATOM 689 O O . TRP A 1 89 ? -18.072 1.227 10.017 1.00 92.44 89 TRP A O 1
ATOM 699 N N . LEU A 1 90 ? -16.226 0.089 10.528 1.00 87.94 90 LEU A N 1
ATOM 700 C CA . LEU A 1 90 ? -16.744 -0.367 11.811 1.00 87.94 90 LEU A CA 1
ATOM 701 C C . LEU A 1 90 ? -16.906 0.781 12.823 1.00 87.94 90 LEU A C 1
ATOM 703 O O . LEU A 1 90 ? -17.851 0.760 13.608 1.00 87.94 90 LEU A O 1
ATOM 707 N N . LEU A 1 91 ? -16.031 1.792 12.769 1.00 86.44 91 LEU A N 1
ATOM 708 C CA . LEU A 1 91 ? -16.031 2.946 13.679 1.00 86.44 91 LEU A CA 1
ATOM 709 C C . LEU A 1 91 ? -17.089 4.003 13.324 1.00 86.44 91 LEU A C 1
ATOM 711 O O . LEU A 1 91 ? -17.834 4.444 14.196 1.00 86.44 91 LEU A O 1
ATOM 715 N N . HIS A 1 92 ? -17.177 4.408 12.050 1.00 87.81 92 HIS A N 1
ATOM 716 C CA . HIS A 1 92 ? -18.072 5.495 11.605 1.00 87.81 92 HIS A CA 1
ATOM 717 C C . HIS A 1 92 ? -18.840 5.159 10.316 1.00 87.81 92 HIS A C 1
ATOM 719 O O . HIS A 1 92 ? -19.178 6.056 9.536 1.00 87.81 92 HIS A O 1
ATOM 725 N N . LYS A 1 93 ? -19.121 3.871 10.068 1.00 89.94 93 LYS A N 1
ATOM 726 C CA . LYS A 1 93 ? -19.853 3.378 8.885 1.00 89.94 93 LYS A CA 1
ATOM 727 C C . LYS A 1 93 ? -19.214 3.875 7.582 1.00 89.94 93 LYS A C 1
ATOM 729 O O . LYS A 1 93 ? -17.998 4.008 7.473 1.00 89.94 93 LYS A O 1
ATOM 734 N N . THR A 1 94 ? -20.014 4.140 6.556 1.00 90.44 94 THR A N 1
ATOM 735 C CA . THR A 1 94 ? -19.543 4.532 5.217 1.00 90.44 94 THR A CA 1
ATOM 736 C C . THR A 1 94 ? -18.579 5.720 5.239 1.00 90.44 94 THR A C 1
ATOM 738 O O . THR A 1 94 ? -17.561 5.697 4.549 1.00 90.44 94 THR A O 1
ATOM 741 N N . ARG A 1 95 ? -18.839 6.723 6.087 1.00 90.12 95 ARG A N 1
ATOM 742 C CA . ARG A 1 95 ? -17.992 7.918 6.223 1.00 90.12 95 ARG A CA 1
ATOM 743 C C . ARG A 1 95 ? -16.614 7.584 6.792 1.00 90.12 95 ARG A C 1
ATOM 745 O O . ARG A 1 95 ? -15.618 8.107 6.303 1.00 90.12 95 ARG A O 1
ATOM 752 N N . GLY A 1 96 ? -16.557 6.715 7.800 1.00 89.69 96 GLY A N 1
ATOM 753 C CA . GLY A 1 96 ? -15.299 6.280 8.406 1.00 89.69 96 GLY A CA 1
ATOM 754 C C . GLY A 1 96 ? -14.445 5.446 7.460 1.00 89.69 96 GLY A C 1
ATOM 755 O O . GLY A 1 96 ? -13.251 5.703 7.342 1.00 89.69 96 GLY A O 1
ATOM 756 N N . GLY A 1 97 ? -15.057 4.503 6.736 1.00 91.62 97 GLY A N 1
ATOM 757 C CA . GLY A 1 97 ? -14.346 3.668 5.763 1.00 91.62 97 GLY A CA 1
ATOM 758 C C . GLY A 1 97 ? -13.761 4.478 4.604 1.00 91.62 97 GLY A C 1
ATOM 759 O O . GLY A 1 97 ? -12.602 4.285 4.241 1.00 91.62 97 GLY A O 1
ATOM 760 N N . LEU A 1 98 ? -14.528 5.440 4.074 1.00 94.69 98 LEU A N 1
ATOM 761 C CA . LEU A 1 98 ? -14.068 6.321 2.998 1.00 94.69 98 LEU A CA 1
ATOM 76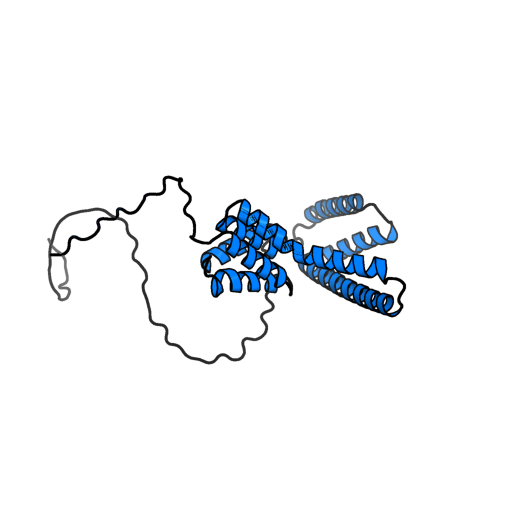2 C C . LEU A 1 98 ? -12.892 7.197 3.448 1.00 94.69 98 LEU A C 1
ATOM 764 O O . LEU A 1 98 ? -11.880 7.275 2.756 1.00 94.69 98 LEU A O 1
ATOM 768 N N . VAL A 1 99 ? -13.002 7.826 4.621 1.00 94.62 99 VAL A N 1
ATOM 769 C CA . VAL A 1 99 ? -11.920 8.656 5.166 1.00 94.62 99 VAL A CA 1
ATOM 770 C C . VAL A 1 99 ? -10.678 7.826 5.463 1.00 94.62 99 VAL A C 1
ATOM 772 O O . VAL A 1 99 ? -9.590 8.252 5.091 1.00 94.62 99 VAL A O 1
ATOM 775 N N . ALA A 1 100 ? -10.826 6.653 6.084 1.00 93.62 100 ALA A N 1
ATOM 776 C CA . ALA A 1 100 ? -9.704 5.764 6.373 1.00 93.62 100 ALA A CA 1
ATOM 777 C C . ALA A 1 100 ? -8.960 5.371 5.088 1.00 93.62 100 ALA A C 1
ATOM 779 O O . ALA A 1 100 ? -7.740 5.503 5.027 1.00 93.62 100 ALA A O 1
ATOM 780 N N . GLY A 1 101 ? -9.691 4.973 4.040 1.00 92.75 101 GLY A N 1
ATOM 781 C CA . GLY A 1 101 ? -9.106 4.623 2.745 1.00 92.75 101 GLY A CA 1
ATOM 782 C C . GLY A 1 101 ? -8.411 5.797 2.051 1.00 92.75 101 GLY A C 1
ATOM 783 O O . GLY A 1 101 ? -7.276 5.656 1.601 1.00 92.75 101 GLY A O 1
ATOM 784 N N . ILE A 1 102 ? -9.051 6.971 1.996 1.00 95.31 102 ILE A N 1
ATOM 785 C CA . ILE A 1 102 ? -8.470 8.163 1.355 1.00 95.31 102 ILE A CA 1
ATOM 786 C C . ILE A 1 102 ? -7.211 8.618 2.094 1.00 95.31 102 ILE A C 1
ATOM 788 O O . ILE A 1 102 ? -6.183 8.855 1.459 1.00 95.31 102 ILE A O 1
ATOM 792 N N . LEU A 1 103 ? -7.264 8.717 3.428 1.00 93.62 103 LEU A N 1
ATOM 793 C CA . LEU A 1 103 ? -6.111 9.139 4.225 1.00 93.62 103 LEU A CA 1
ATOM 794 C C . LEU A 1 103 ? -4.951 8.156 4.098 1.00 93.62 103 LEU A C 1
ATOM 796 O O . LEU A 1 103 ? -3.813 8.607 4.093 1.00 93.62 103 LEU A O 1
ATOM 800 N N . PHE A 1 104 ? -5.225 6.858 3.944 1.00 90.81 104 PHE A N 1
ATOM 801 C CA . PHE A 1 104 ? -4.192 5.841 3.747 1.00 90.81 104 PHE A CA 1
ATOM 802 C C . PHE A 1 104 ? -3.391 6.040 2.450 1.00 90.81 104 PHE A C 1
ATOM 804 O O . PHE A 1 104 ? -2.178 5.848 2.441 1.00 90.81 104 PHE A O 1
ATOM 811 N N . VAL A 1 105 ? -4.041 6.473 1.365 1.00 91.50 105 VAL A N 1
ATOM 812 C CA . VAL A 1 105 ? -3.398 6.702 0.053 1.00 91.50 105 VAL A CA 1
ATOM 813 C C . VAL A 1 105 ? -2.737 8.084 -0.038 1.00 91.50 105 VAL A C 1
ATOM 815 O O . VAL A 1 105 ? -1.738 8.267 -0.739 1.00 91.50 105 VAL A O 1
ATOM 818 N N . LEU A 1 106 ? -3.268 9.059 0.702 1.00 93.56 106 LEU A N 1
ATOM 819 C CA . LEU A 1 106 ? -2.832 10.453 0.696 1.00 93.56 106 LEU A CA 1
ATOM 820 C C . LEU A 1 106 ? -1.313 10.677 0.862 1.00 93.56 106 LEU A C 1
ATOM 822 O O . LEU A 1 106 ? -0.777 11.463 0.078 1.00 93.56 106 LEU A O 1
ATOM 826 N N . PRO A 1 107 ? -0.585 10.032 1.803 1.00 90.31 107 PRO A N 1
ATOM 827 C CA . PRO A 1 107 ? 0.854 10.257 1.945 1.00 90.31 107 PRO A CA 1
ATOM 828 C C . PRO A 1 107 ? 1.628 9.872 0.680 1.00 90.31 107 PRO A C 1
ATOM 830 O O . PRO A 1 107 ? 2.510 10.616 0.265 1.00 90.31 107 PRO A O 1
ATOM 833 N N . GLY A 1 108 ? 1.256 8.775 0.011 1.00 90.31 108 GLY A N 1
ATOM 834 C CA . GLY A 1 108 ? 1.901 8.355 -1.235 1.00 90.31 108 GLY A CA 1
ATOM 835 C C . GLY A 1 108 ? 1.689 9.357 -2.371 1.00 90.31 108 GLY A C 1
ATOM 836 O O . GLY A 1 108 ? 2.640 9.730 -3.059 1.00 90.31 108 GLY A O 1
ATOM 837 N N . VAL A 1 109 ? 0.456 9.852 -2.528 1.00 93.94 109 VAL A N 1
ATOM 838 C CA . VAL A 1 109 ? 0.130 10.890 -3.522 1.00 93.94 109 VAL A CA 1
ATOM 839 C C . VAL A 1 109 ? 0.902 12.176 -3.235 1.00 93.94 109 VAL A C 1
ATOM 841 O O . VAL A 1 109 ? 1.494 12.744 -4.150 1.00 93.94 109 VAL A O 1
ATOM 844 N N . ALA A 1 110 ? 0.946 12.611 -1.974 1.00 94.44 110 ALA A N 1
ATOM 845 C CA . ALA A 1 110 ? 1.679 13.805 -1.569 1.00 94.44 110 ALA A CA 1
ATOM 846 C C . ALA A 1 110 ? 3.180 13.683 -1.874 1.00 94.44 110 ALA A C 1
ATOM 848 O O . ALA A 1 110 ? 3.768 14.612 -2.426 1.00 94.44 110 ALA A O 1
ATOM 849 N N . THR A 1 111 ? 3.792 12.528 -1.586 1.00 92.25 111 THR A N 1
ATOM 850 C CA . THR A 1 111 ? 5.204 12.274 -1.896 1.00 92.25 111 THR A CA 1
ATOM 851 C C . THR A 1 111 ? 5.467 12.309 -3.401 1.00 92.25 111 THR A C 1
ATOM 853 O O . THR A 1 111 ? 6.359 13.031 -3.838 1.00 92.25 111 THR A O 1
ATOM 856 N N . ILE A 1 112 ? 4.684 11.593 -4.215 1.00 92.00 112 ILE A N 1
ATOM 857 C CA . ILE A 1 112 ? 4.883 11.569 -5.675 1.00 92.00 112 ILE A CA 1
ATOM 858 C C . ILE A 1 112 ? 4.681 12.963 -6.283 1.00 92.00 112 ILE A C 1
ATOM 860 O O . ILE A 1 112 ? 5.481 13.386 -7.117 1.00 92.00 112 ILE A O 1
ATOM 864 N N . MET A 1 113 ? 3.662 13.704 -5.839 1.00 95.19 113 MET A N 1
ATOM 865 C CA . MET A 1 113 ? 3.421 15.079 -6.288 1.00 95.19 113 MET A CA 1
ATOM 866 C C . MET A 1 113 ? 4.578 16.010 -5.920 1.00 95.19 113 MET A C 1
ATOM 868 O O . MET A 1 113 ? 5.037 16.774 -6.768 1.00 95.19 113 MET A O 1
ATOM 872 N N . ALA A 1 114 ? 5.101 15.907 -4.695 1.00 92.88 114 ALA A N 1
ATOM 873 C CA . ALA A 1 114 ? 6.256 16.687 -4.265 1.00 92.88 114 ALA A CA 1
ATOM 874 C C . ALA A 1 114 ? 7.501 16.377 -5.113 1.00 92.88 114 ALA A C 1
ATOM 876 O O . ALA A 1 114 ? 8.153 17.300 -5.601 1.00 92.88 114 ALA A O 1
ATOM 877 N N . LEU A 1 115 ? 7.805 15.095 -5.357 1.00 88.94 115 LEU A N 1
ATOM 878 C CA . LEU A 1 115 ? 8.924 14.708 -6.223 1.00 88.94 115 LEU A CA 1
ATOM 879 C C . LEU A 1 115 ? 8.735 15.204 -7.662 1.00 88.94 115 LEU A C 1
ATOM 881 O O . LEU A 1 115 ? 9.690 15.688 -8.268 1.00 88.94 115 LEU A O 1
ATOM 885 N N . SER A 1 116 ? 7.516 15.113 -8.199 1.00 90.88 116 SER A N 1
ATOM 886 C CA . SER A 1 116 ? 7.193 15.607 -9.540 1.00 90.88 116 SER A CA 1
ATOM 887 C C . SER A 1 116 ? 7.417 17.115 -9.654 1.00 90.88 116 SER A C 1
ATOM 889 O O . SER A 1 116 ? 7.980 17.581 -10.643 1.00 90.88 116 SER A O 1
ATOM 891 N N . TRP A 1 117 ? 7.014 17.882 -8.639 1.00 93.38 117 TRP A N 1
ATOM 892 C CA . TRP A 1 117 ? 7.213 19.331 -8.596 1.00 93.38 117 TRP A CA 1
ATOM 893 C C . TRP A 1 117 ? 8.699 19.703 -8.540 1.00 93.38 117 TRP A C 1
ATOM 895 O O . TRP A 1 117 ? 9.160 20.566 -9.287 1.00 93.38 117 TRP A O 1
ATOM 905 N N . ILE A 1 118 ? 9.473 19.007 -7.701 1.00 89.56 118 ILE A N 1
ATOM 906 C CA . ILE A 1 118 ? 10.928 19.196 -7.594 1.00 89.56 118 ILE A CA 1
ATOM 907 C C . ILE A 1 118 ? 11.611 18.892 -8.930 1.00 89.56 118 ILE A C 1
ATOM 909 O O . ILE A 1 118 ? 12.468 19.658 -9.369 1.00 89.56 118 ILE A O 1
ATOM 913 N N . TYR A 1 119 ? 11.219 17.804 -9.596 1.00 87.62 119 TYR A N 1
ATOM 914 C CA . TYR A 1 119 ? 11.771 17.433 -10.895 1.00 87.62 119 TYR A CA 1
ATOM 915 C C . TYR A 1 119 ? 11.479 18.483 -11.975 1.00 87.62 119 TYR A C 1
ATOM 917 O O . TYR A 1 119 ? 12.374 18.830 -12.742 1.00 87.62 119 TYR A O 1
ATOM 925 N N . ALA A 1 120 ? 10.259 19.029 -12.007 1.00 87.81 120 ALA A N 1
ATOM 926 C CA . ALA A 1 120 ? 9.862 20.026 -13.000 1.00 87.81 120 ALA A CA 1
ATOM 927 C C . ALA A 1 120 ? 10.682 21.325 -12.910 1.00 87.81 120 ALA A C 1
ATOM 929 O O . ALA A 1 120 ? 10.987 21.926 -13.937 1.00 87.81 120 ALA A O 1
ATOM 930 N N . ILE A 1 121 ? 11.058 21.748 -11.699 1.00 87.81 121 ILE A N 1
ATOM 931 C CA . ILE A 1 121 ? 11.786 23.008 -11.478 1.00 87.81 121 ILE A CA 1
ATOM 932 C C . ILE A 1 121 ? 13.305 22.803 -11.523 1.00 87.81 121 ILE A C 1
ATOM 934 O O . ILE A 1 121 ? 14.024 23.619 -12.095 1.00 87.81 121 ILE A O 1
ATOM 938 N N . PHE A 1 122 ? 13.811 21.716 -10.935 1.00 86.62 122 PHE A N 1
ATOM 939 C CA . PHE A 1 122 ? 15.247 21.515 -10.703 1.00 86.62 122 PHE A CA 1
ATOM 940 C C . PHE A 1 122 ? 15.862 20.369 -11.519 1.00 86.62 122 PHE A C 1
ATOM 942 O O . PHE A 1 122 ? 17.011 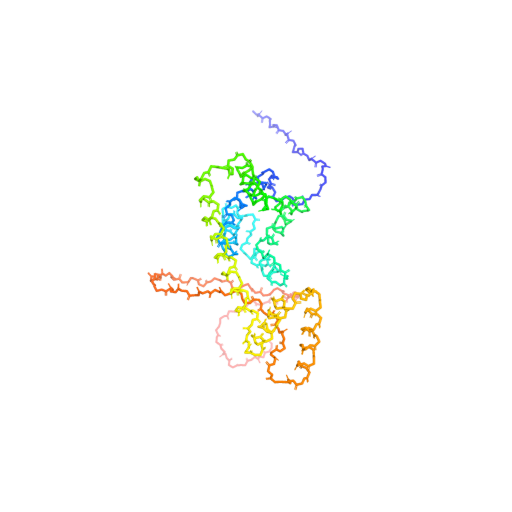19.995 -11.283 1.00 86.62 122 PHE A O 1
ATOM 949 N N . GLY A 1 123 ? 15.140 19.811 -12.494 1.00 77.31 123 GLY A N 1
ATOM 950 C CA . GLY A 1 123 ? 15.578 18.641 -13.264 1.00 77.31 123 GLY A CA 1
ATOM 951 C C . GLY A 1 123 ? 16.883 18.817 -14.052 1.00 77.31 123 GLY A C 1
ATOM 952 O O . GLY A 1 123 ? 17.526 17.819 -14.366 1.00 77.31 123 GLY A O 1
ATOM 953 N N . ASN A 1 124 ? 17.301 20.058 -14.331 1.00 77.75 124 ASN A N 1
ATOM 954 C CA . ASN A 1 124 ? 18.538 20.366 -15.062 1.00 77.75 124 ASN A CA 1
ATOM 955 C C . ASN A 1 124 ? 19.769 20.564 -14.150 1.00 77.75 124 ASN A C 1
ATOM 957 O O . ASN A 1 124 ? 20.870 20.836 -14.622 1.00 77.75 124 ASN A O 1
ATOM 961 N N . VAL A 1 125 ? 19.602 20.459 -12.827 1.00 87.19 125 VAL A N 1
ATOM 962 C CA . VAL A 1 125 ? 20.714 20.553 -11.873 1.00 87.19 125 VAL A CA 1
ATOM 963 C C . VAL A 1 125 ? 21.362 19.175 -11.738 1.00 87.19 125 VAL A C 1
ATOM 965 O O . VAL A 1 125 ? 20.701 18.215 -11.339 1.00 87.19 125 VAL A O 1
ATOM 968 N N . GLY A 1 126 ? 22.669 19.068 -12.002 1.00 86.12 126 GLY A N 1
ATOM 969 C CA . GLY A 1 126 ? 23.387 17.782 -11.976 1.00 86.12 126 GLY A CA 1
ATOM 970 C C . GLY A 1 126 ? 23.234 16.998 -10.662 1.00 86.12 126 GLY A C 1
ATOM 971 O O . GLY A 1 126 ? 23.091 15.777 -10.683 1.00 86.12 126 GLY A O 1
ATOM 972 N N . ALA A 1 127 ? 23.158 17.689 -9.518 1.00 84.19 127 ALA A N 1
ATOM 973 C CA . ALA A 1 127 ? 22.907 17.067 -8.213 1.00 84.19 127 ALA A CA 1
ATOM 974 C C . ALA A 1 127 ? 21.525 16.388 -8.124 1.00 84.19 127 ALA A C 1
ATOM 976 O O . ALA A 1 127 ? 21.399 15.287 -7.588 1.00 84.19 127 ALA A O 1
ATOM 977 N N . VAL A 1 128 ? 20.490 17.014 -8.689 1.00 84.56 128 VAL A N 1
ATOM 978 C CA . VAL A 1 128 ? 19.132 16.459 -8.734 1.00 84.56 128 VAL A CA 1
ATOM 979 C C . VAL A 1 128 ? 19.098 15.255 -9.672 1.00 84.56 128 VAL A C 1
ATOM 981 O O . VAL A 1 128 ? 18.546 14.214 -9.326 1.00 84.56 128 VAL A O 1
ATOM 984 N N . GLN A 1 129 ? 19.777 15.333 -10.814 1.00 84.38 129 GLN A N 1
ATOM 985 C CA . GLN A 1 129 ? 19.872 14.227 -11.765 1.00 84.38 129 GLN A CA 1
ATOM 986 C C . GLN A 1 129 ? 20.554 12.984 -11.158 1.00 84.38 129 GLN A C 1
ATOM 988 O O . GLN A 1 129 ? 20.060 11.867 -11.333 1.00 84.38 129 GLN A O 1
ATOM 993 N N . ALA A 1 130 ? 21.626 13.174 -10.378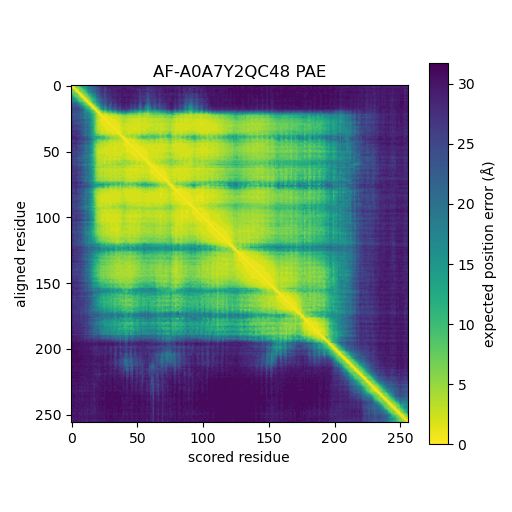 1.00 88.12 130 ALA A N 1
ATOM 994 C CA . ALA A 1 130 ? 22.288 12.101 -9.633 1.00 88.12 130 ALA A CA 1
ATOM 995 C C . ALA A 1 130 ? 21.375 11.489 -8.551 1.00 88.12 130 ALA A C 1
ATOM 997 O O . ALA A 1 130 ? 21.299 10.265 -8.427 1.00 88.12 130 ALA A O 1
ATOM 998 N N . LEU A 1 131 ? 20.620 12.319 -7.819 1.00 89.56 131 LEU A N 1
ATOM 999 C CA . LEU A 1 131 ? 19.632 11.857 -6.838 1.00 89.56 131 LEU A CA 1
ATOM 1000 C C . LEU A 1 131 ? 18.540 10.996 -7.493 1.00 89.56 131 LEU A C 1
ATOM 1002 O O . LEU A 1 131 ? 18.238 9.904 -7.013 1.00 89.56 131 LEU A O 1
ATOM 1006 N N . PHE A 1 132 ? 17.971 11.451 -8.614 1.00 87.81 132 PHE A N 1
ATOM 1007 C CA . PHE A 1 132 ? 16.956 10.694 -9.353 1.00 87.81 132 PHE A CA 1
ATOM 1008 C C . PHE A 1 132 ? 17.513 9.400 -9.960 1.00 87.81 132 PHE A C 1
ATOM 1010 O O . PHE A 1 132 ? 16.776 8.420 -10.069 1.00 87.81 132 PHE A O 1
ATOM 1017 N N . PHE A 1 133 ? 18.795 9.358 -10.331 1.00 90.31 133 PHE A N 1
ATOM 1018 C CA . PHE A 1 133 ? 19.450 8.118 -10.749 1.00 90.31 133 PHE A CA 1
ATOM 1019 C C . PHE A 1 133 ? 19.539 7.107 -9.594 1.00 90.31 133 PHE A C 1
ATOM 1021 O O . PHE A 1 133 ? 19.135 5.956 -9.761 1.00 90.31 133 PHE A O 1
ATOM 1028 N N . GLY A 1 134 ? 19.962 7.550 -8.404 1.00 93.00 134 GLY A N 1
ATOM 1029 C CA . GLY A 1 134 ? 19.951 6.720 -7.194 1.00 93.00 134 GLY A CA 1
ATOM 1030 C C . GLY A 1 134 ? 18.546 6.230 -6.826 1.00 93.00 134 GLY A C 1
ATOM 1031 O O . GLY A 1 134 ? 18.355 5.048 -6.541 1.00 93.00 134 GLY A O 1
ATOM 1032 N N . LEU A 1 135 ? 17.537 7.103 -6.926 1.00 92.31 135 LEU A N 1
ATOM 1033 C CA . LEU A 1 135 ? 16.136 6.741 -6.703 1.00 92.31 135 LEU A CA 1
ATOM 1034 C C . LEU A 1 135 ? 15.650 5.682 -7.702 1.00 92.31 135 LEU A C 1
ATOM 1036 O O . LEU A 1 135 ? 15.023 4.710 -7.291 1.00 92.31 135 LEU A O 1
ATOM 1040 N N . LYS A 1 136 ? 15.958 5.826 -8.999 1.00 91.25 136 LYS A N 1
ATOM 1041 C CA . LYS A 1 136 ? 15.625 4.817 -10.023 1.00 91.25 136 LYS A CA 1
ATOM 1042 C C . LYS A 1 136 ? 16.243 3.458 -9.692 1.00 91.25 136 LYS A C 1
ATOM 1044 O O . LYS A 1 136 ? 15.553 2.447 -9.797 1.00 91.25 136 LYS A O 1
ATOM 1049 N N . ALA A 1 137 ? 17.505 3.435 -9.260 1.00 95.56 137 ALA A N 1
ATOM 1050 C CA . ALA A 1 137 ? 18.177 2.204 -8.847 1.00 95.56 137 ALA A CA 1
ATOM 1051 C C . ALA A 1 137 ? 17.514 1.571 -7.608 1.00 95.56 137 ALA A C 1
ATOM 1053 O O . ALA A 1 137 ? 17.270 0.365 -7.590 1.00 95.56 137 ALA A O 1
ATOM 1054 N N . ALA A 1 138 ? 17.149 2.378 -6.607 1.00 94.88 138 ALA A N 1
ATOM 1055 C CA . ALA A 1 138 ? 16.445 1.906 -5.415 1.00 94.88 138 ALA A CA 1
ATOM 1056 C C . ALA A 1 138 ? 15.051 1.342 -5.746 1.00 94.88 138 ALA A C 1
ATOM 1058 O O . ALA A 1 138 ? 14.698 0.256 -5.292 1.00 94.88 138 ALA A O 1
ATOM 1059 N N . VAL A 1 139 ? 14.276 2.040 -6.584 1.00 94.44 139 VAL A N 1
ATOM 1060 C CA . VAL A 1 139 ? 12.962 1.567 -7.048 1.00 94.44 139 VAL A CA 1
ATOM 1061 C C . VAL A 1 139 ? 13.104 0.253 -7.812 1.00 94.44 139 VAL A C 1
ATOM 1063 O O . VAL A 1 139 ? 12.341 -0.674 -7.554 1.00 94.44 139 VAL A O 1
ATOM 1066 N N . LEU A 1 140 ? 14.098 0.133 -8.698 1.00 95.69 140 LEU A N 1
ATOM 1067 C CA . LEU A 1 140 ? 14.370 -1.115 -9.412 1.00 95.69 140 LEU A CA 1
ATOM 1068 C C . LEU A 1 140 ? 14.652 -2.270 -8.441 1.00 95.69 140 LEU A C 1
ATOM 1070 O O . LEU A 1 140 ? 14.089 -3.348 -8.610 1.00 95.69 140 LEU A O 1
ATOM 1074 N N . ALA A 1 141 ? 15.464 -2.047 -7.404 1.00 95.12 141 ALA A N 1
ATOM 1075 C CA . ALA A 1 141 ? 15.749 -3.061 -6.390 1.00 95.12 141 ALA A CA 1
ATOM 1076 C C . ALA A 1 141 ? 14.481 -3.513 -5.640 1.00 95.12 141 ALA A C 1
ATOM 1078 O O . ALA A 1 141 ? 14.262 -4.714 -5.482 1.00 95.12 141 ALA A O 1
ATOM 1079 N N . VAL A 1 142 ? 13.611 -2.576 -5.246 1.00 90.94 142 VAL A N 1
ATOM 1080 C CA . VAL A 1 142 ? 12.326 -2.884 -4.587 1.00 90.94 142 VAL A CA 1
ATOM 1081 C C . VAL A 1 142 ? 11.387 -3.653 -5.520 1.00 90.94 142 VAL A C 1
ATOM 1083 O O . VAL A 1 142 ? 10.746 -4.615 -5.100 1.00 90.94 142 VAL A O 1
ATOM 1086 N N . VAL A 1 143 ? 11.314 -3.272 -6.798 1.00 93.00 143 VAL A N 1
ATOM 1087 C CA . VAL A 1 143 ? 10.503 -3.989 -7.795 1.00 93.00 143 VAL A CA 1
ATOM 1088 C C . VAL A 1 143 ? 11.021 -5.413 -7.986 1.00 93.00 143 VAL A C 1
ATOM 1090 O O . VAL A 1 143 ? 10.223 -6.348 -7.997 1.00 93.00 143 VAL A O 1
ATOM 1093 N N . LEU A 1 144 ? 12.339 -5.604 -8.084 1.00 94.38 144 LEU A N 1
ATOM 1094 C CA . LEU A 1 144 ? 12.941 -6.935 -8.182 1.00 94.38 144 LEU A CA 1
ATOM 1095 C C . LEU A 1 144 ? 12.640 -7.786 -6.945 1.00 94.38 144 LEU A C 1
ATOM 1097 O O . LEU A 1 144 ? 12.243 -8.942 -7.087 1.00 94.38 144 LEU A O 1
ATOM 1101 N N . GLU A 1 145 ? 12.764 -7.224 -5.742 1.00 91.00 145 GLU A N 1
ATOM 1102 C CA . GLU A 1 145 ? 12.405 -7.913 -4.499 1.00 91.00 145 GLU A CA 1
ATOM 1103 C C . GLU A 1 145 ? 10.925 -8.325 -4.499 1.00 91.00 145 GLU A C 1
ATOM 1105 O O . GLU A 1 145 ? 10.604 -9.481 -4.213 1.00 91.00 145 GLU A O 1
ATOM 1110 N N . ALA A 1 146 ? 10.026 -7.423 -4.902 1.00 88.94 146 ALA A N 1
ATOM 1111 C CA . ALA A 1 146 ? 8.598 -7.701 -5.010 1.00 88.94 146 ALA A CA 1
ATOM 1112 C C . ALA A 1 146 ? 8.304 -8.815 -6.028 1.00 88.94 146 ALA A C 1
ATOM 1114 O O . ALA A 1 146 ? 7.547 -9.737 -5.722 1.00 88.94 146 ALA A O 1
ATOM 1115 N N . VAL A 1 147 ? 8.936 -8.783 -7.207 1.00 90.56 147 VAL A N 1
ATOM 1116 C CA . VAL A 1 147 ? 8.801 -9.828 -8.236 1.00 90.56 147 VAL A CA 1
ATOM 1117 C C . VAL A 1 147 ? 9.298 -11.171 -7.714 1.00 90.56 147 VAL A C 1
ATOM 1119 O O . VAL A 1 147 ? 8.600 -12.171 -7.860 1.00 90.56 147 VAL A O 1
ATOM 1122 N N . VAL A 1 148 ? 10.460 -11.215 -7.057 1.00 89.56 148 VAL A N 1
ATOM 1123 C CA . VAL A 1 148 ? 11.003 -12.453 -6.474 1.00 89.56 148 VAL A CA 1
ATOM 1124 C C . VAL A 1 148 ? 10.090 -12.978 -5.368 1.00 89.56 148 VAL A C 1
ATOM 1126 O O . VAL A 1 148 ? 9.811 -14.176 -5.315 1.00 89.56 148 VAL A O 1
ATOM 1129 N N . ARG A 1 149 ? 9.587 -12.101 -4.496 1.00 84.81 149 ARG A N 1
ATOM 1130 C CA . ARG A 1 149 ? 8.672 -12.459 -3.406 1.00 84.81 149 ARG A CA 1
ATOM 1131 C C . ARG A 1 149 ? 7.354 -13.028 -3.932 1.00 84.81 149 ARG A C 1
ATOM 1133 O O . ARG A 1 149 ? 6.904 -14.064 -3.445 1.00 84.81 149 ARG A O 1
ATOM 1140 N N . VAL A 1 150 ? 6.748 -12.383 -4.929 1.00 84.81 150 VAL A N 1
ATOM 1141 C 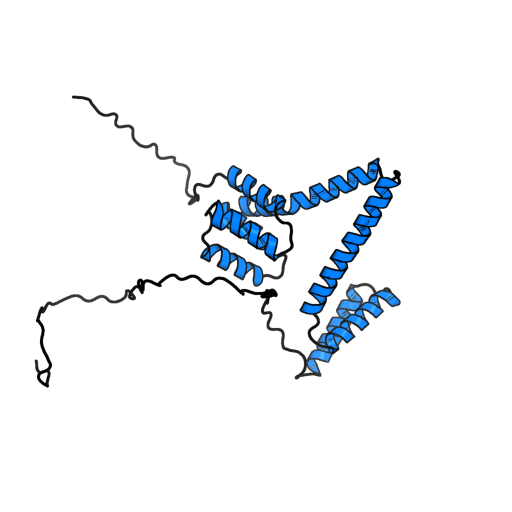CA . VAL A 1 150 ? 5.512 -12.855 -5.577 1.00 84.81 150 VAL A CA 1
ATOM 1142 C C . VAL A 1 150 ? 5.773 -14.145 -6.352 1.00 84.81 150 VAL A C 1
ATOM 1144 O O . VAL A 1 150 ? 5.019 -15.106 -6.211 1.00 84.81 150 VAL A O 1
ATOM 1147 N N . GLY A 1 151 ? 6.875 -14.203 -7.103 1.00 85.56 151 GLY A N 1
ATOM 1148 C CA . GLY A 1 151 ? 7.301 -15.365 -7.876 1.00 85.56 151 GLY A CA 1
ATOM 1149 C C . GLY A 1 151 ? 7.484 -16.601 -7.004 1.00 85.56 151 GLY A C 1
ATOM 1150 O O . GLY A 1 151 ? 6.893 -17.630 -7.300 1.00 85.56 151 GLY A O 1
ATOM 1151 N N . LYS A 1 152 ? 8.193 -16.497 -5.873 1.00 84.69 152 LYS A N 1
ATOM 1152 C CA . LYS A 1 152 ? 8.343 -17.602 -4.905 1.00 84.69 152 LYS A CA 1
ATOM 1153 C C . LYS A 1 152 ? 7.006 -18.101 -4.351 1.00 84.69 152 LYS A C 1
ATOM 1155 O O . LYS A 1 152 ? 6.871 -19.284 -4.057 1.00 84.69 152 LYS A O 1
ATOM 1160 N N . ARG A 1 153 ? 6.014 -17.216 -4.199 1.00 79.19 153 ARG A N 1
ATOM 1161 C CA . ARG A 1 153 ? 4.681 -17.585 -3.696 1.00 79.19 153 ARG A CA 1
ATOM 1162 C C . ARG A 1 153 ? 3.816 -18.246 -4.776 1.00 79.19 153 ARG A C 1
ATOM 1164 O O . ARG A 1 153 ? 3.046 -19.151 -4.461 1.00 79.19 153 ARG A O 1
ATOM 1171 N N . ALA A 1 154 ? 3.947 -17.802 -6.026 1.00 81.19 154 ALA A N 1
ATOM 1172 C CA . ALA A 1 154 ? 3.166 -18.282 -7.165 1.00 81.19 154 ALA A CA 1
ATOM 1173 C C . ALA A 1 154 ? 3.753 -19.546 -7.825 1.00 81.19 154 ALA A C 1
ATOM 1175 O O . ALA A 1 154 ? 3.009 -20.433 -8.236 1.00 81.19 154 ALA A O 1
ATOM 1176 N N . LEU A 1 155 ? 5.079 -19.644 -7.924 1.00 83.06 155 LEU A N 1
ATOM 1177 C CA . LEU A 1 155 ? 5.804 -20.686 -8.653 1.00 83.06 155 LEU A CA 1
ATOM 1178 C C . LEU A 1 155 ? 6.275 -21.767 -7.679 1.00 83.06 155 LEU A C 1
ATOM 1180 O O . LEU A 1 155 ? 7.379 -21.705 -7.144 1.00 83.06 155 LEU A O 1
ATOM 1184 N N . LYS A 1 156 ? 5.424 -22.768 -7.445 1.00 80.69 156 LYS A N 1
ATOM 1185 C CA . LYS A 1 156 ? 5.721 -23.867 -6.508 1.00 80.69 156 LYS A CA 1
ATOM 1186 C C . LYS A 1 156 ? 6.385 -25.081 -7.164 1.00 80.69 156 LYS A C 1
ATOM 1188 O O . LYS A 1 156 ? 6.909 -25.934 -6.460 1.00 80.69 156 LYS A O 1
ATOM 1193 N N . ASN A 1 157 ? 6.340 -25.185 -8.494 1.00 83.75 157 ASN A N 1
ATOM 1194 C CA . ASN A 1 157 ? 6.825 -26.350 -9.238 1.00 83.75 157 ASN A CA 1
ATOM 1195 C C . ASN A 1 157 ? 7.663 -25.932 -10.459 1.00 83.75 157 ASN A C 1
ATOM 1197 O O . ASN A 1 157 ? 7.378 -24.909 -11.086 1.00 83.75 157 ASN A O 1
ATOM 1201 N N . ASN A 1 158 ? 8.638 -26.760 -10.847 1.00 83.69 158 ASN A N 1
ATOM 1202 C CA . ASN A 1 158 ? 9.526 -26.539 -11.996 1.00 83.69 158 ASN A CA 1
ATOM 1203 C C . ASN A 1 158 ? 8.748 -26.350 -13.309 1.00 83.69 158 ASN A C 1
ATOM 1205 O O . ASN A 1 158 ? 9.142 -25.546 -14.148 1.00 83.69 158 ASN A O 1
ATOM 1209 N N . VAL A 1 159 ? 7.600 -27.022 -13.457 1.00 81.06 159 VAL A N 1
ATOM 1210 C CA . VAL A 1 159 ? 6.695 -26.840 -14.607 1.00 81.06 159 VAL A CA 1
ATOM 1211 C C . VAL A 1 159 ? 6.121 -25.419 -14.652 1.00 81.06 159 VAL A C 1
ATOM 1213 O O . VAL A 1 159 ? 6.050 -24.819 -15.720 1.00 81.06 159 VAL A O 1
ATOM 1216 N N . MET A 1 160 ? 5.761 -24.841 -13.500 1.00 79.00 160 MET A N 1
ATOM 1217 C CA . MET A 1 160 ? 5.251 -23.465 -13.428 1.00 79.00 160 MET A CA 1
ATOM 1218 C C . MET A 1 160 ? 6.357 -22.454 -13.745 1.00 79.00 160 MET A C 1
ATOM 1220 O O . MET A 1 160 ? 6.097 -21.463 -14.421 1.00 79.00 160 MET A O 1
ATOM 1224 N N . VAL A 1 161 ? 7.593 -22.720 -13.303 1.00 83.75 161 VAL A N 1
ATOM 1225 C CA . VAL A 1 161 ? 8.768 -21.889 -13.623 1.00 83.75 161 VAL A CA 1
ATOM 1226 C C . VAL A 1 161 ? 9.068 -21.923 -15.120 1.00 83.75 161 VAL A C 1
ATOM 1228 O O . VAL A 1 161 ? 9.259 -20.866 -15.715 1.00 83.75 161 VAL A O 1
ATOM 1231 N N . ALA A 1 162 ? 9.042 -23.104 -15.744 1.00 83.56 162 ALA A N 1
ATOM 1232 C CA . ALA A 1 162 ? 9.221 -23.240 -17.188 1.00 83.56 162 ALA A CA 1
ATOM 1233 C C . ALA A 1 162 ? 8.129 -22.491 -17.970 1.00 83.56 162 ALA A C 1
ATOM 1235 O O . ALA A 1 162 ? 8.435 -21.780 -18.925 1.00 83.56 162 ALA A O 1
ATOM 1236 N N . LEU A 1 163 ? 6.870 -22.582 -17.527 1.00 81.19 163 LEU A N 1
ATOM 1237 C CA . LEU A 1 163 ? 5.754 -21.853 -18.134 1.00 81.19 163 LEU A CA 1
ATOM 1238 C C . LEU A 1 163 ? 5.917 -20.330 -17.992 1.00 81.19 163 LEU A C 1
ATOM 1240 O O . LEU A 1 163 ? 5.697 -19.592 -18.949 1.00 81.19 163 LEU A O 1
ATOM 1244 N N . ALA A 1 164 ? 6.337 -19.854 -16.817 1.00 84.50 164 ALA A N 1
ATOM 1245 C CA . ALA A 1 164 ? 6.589 -18.437 -16.571 1.00 84.50 164 ALA A CA 1
ATOM 1246 C C . ALA A 1 164 ? 7.768 -17.906 -17.397 1.00 84.50 164 ALA A C 1
ATOM 1248 O O . ALA A 1 164 ? 7.672 -16.817 -17.960 1.00 84.50 164 ALA A O 1
ATOM 1249 N N . ALA A 1 165 ? 8.846 -18.683 -17.527 1.00 85.25 165 ALA A N 1
ATOM 1250 C CA . ALA A 1 165 ? 9.973 -18.348 -18.392 1.00 85.25 165 ALA A CA 1
ATOM 1251 C C . ALA A 1 165 ? 9.548 -18.296 -19.867 1.00 85.25 165 ALA A C 1
ATOM 1253 O O . ALA A 1 165 ? 9.884 -17.343 -20.564 1.00 85.25 165 ALA A O 1
ATOM 1254 N N . ALA A 1 166 ? 8.746 -19.260 -20.332 1.00 82.75 166 ALA A N 1
ATOM 1255 C CA . ALA A 1 166 ? 8.207 -19.261 -21.690 1.00 82.75 166 ALA A CA 1
ATOM 1256 C C . ALA A 1 166 ? 7.305 -18.043 -21.956 1.00 82.75 166 ALA A C 1
ATOM 1258 O O . ALA A 1 166 ? 7.440 -17.396 -22.993 1.00 82.75 166 ALA A O 1
ATOM 1259 N N . ALA A 1 167 ? 6.434 -17.681 -21.008 1.00 82.75 167 ALA A N 1
ATOM 1260 C CA . ALA A 1 167 ? 5.602 -16.482 -21.102 1.00 82.75 167 ALA A CA 1
ATOM 1261 C C . ALA A 1 167 ? 6.442 -15.193 -21.101 1.00 82.75 167 ALA A C 1
ATOM 1263 O O . ALA A 1 167 ? 6.161 -14.273 -21.868 1.00 82.75 167 ALA A O 1
ATOM 1264 N N . PHE A 1 168 ? 7.499 -15.136 -20.286 1.00 85.88 168 PHE A N 1
ATOM 1265 C CA . PHE A 1 168 ? 8.436 -14.015 -20.267 1.00 85.88 168 PHE A CA 1
ATOM 1266 C C . PHE A 1 168 ? 9.177 -13.875 -21.601 1.00 85.88 168 PHE A C 1
ATOM 1268 O O . PHE A 1 168 ? 9.221 -12.779 -22.154 1.00 85.88 168 PHE A O 1
ATOM 1275 N N . LEU A 1 169 ? 9.689 -14.975 -22.166 1.00 85.56 169 LEU A N 1
ATOM 1276 C CA . LEU A 1 169 ? 10.311 -14.973 -23.493 1.00 85.56 169 LEU A CA 1
ATOM 1277 C C . LEU A 1 169 ? 9.311 -14.561 -24.579 1.00 85.56 169 LEU A C 1
ATOM 1279 O O . LEU A 1 169 ? 9.662 -13.776 -25.451 1.00 85.56 169 LEU A O 1
ATOM 1283 N N . ALA A 1 170 ? 8.064 -15.033 -24.522 1.00 80.12 170 ALA A N 1
ATOM 1284 C CA . ALA A 1 170 ? 7.031 -14.636 -25.477 1.00 80.12 170 ALA A CA 1
ATOM 1285 C C . ALA A 1 170 ? 6.736 -13.125 -25.417 1.00 80.12 170 ALA A C 1
ATOM 1287 O O . ALA A 1 170 ? 6.622 -12.475 -26.453 1.00 80.12 170 ALA A O 1
ATOM 1288 N N . LEU A 1 171 ? 6.666 -12.538 -24.221 1.00 82.88 171 LEU A N 1
ATOM 1289 C CA . LEU A 1 171 ? 6.479 -11.092 -24.066 1.00 82.88 171 LEU A CA 1
ATOM 1290 C C . LEU A 1 171 ? 7.712 -10.298 -24.519 1.00 82.88 171 LEU A C 1
ATOM 1292 O O . LEU A 1 171 ? 7.563 -9.276 -25.184 1.00 82.88 171 LEU A O 1
ATOM 1296 N N . PHE A 1 172 ? 8.915 -10.766 -24.178 1.00 84.62 172 PHE A N 1
ATOM 1297 C CA . PHE A 1 172 ? 10.162 -10.038 -24.411 1.00 84.62 172 PHE A CA 1
ATOM 1298 C C . PHE A 1 172 ? 10.671 -10.137 -25.858 1.00 84.62 172 PHE A C 1
ATOM 1300 O O . PHE A 1 172 ? 11.072 -9.128 -26.426 1.00 84.62 172 PHE A O 1
ATOM 1307 N N . LEU A 1 173 ? 10.643 -11.327 -26.472 1.00 80.94 173 LEU A N 1
ATOM 1308 C CA . LEU A 1 173 ? 11.118 -11.536 -27.849 1.00 80.94 173 LEU A CA 1
ATOM 1309 C C . LEU A 1 173 ? 10.051 -11.215 -28.898 1.00 80.94 173 LEU A C 1
ATOM 1311 O O . LEU A 1 173 ? 10.381 -10.657 -29.940 1.00 80.94 173 LEU A O 1
ATOM 1315 N N . PHE A 1 174 ? 8.789 -11.585 -28.653 1.00 76.06 174 PHE A N 1
ATOM 1316 C CA . PHE A 1 174 ? 7.732 -11.460 -29.664 1.00 76.06 174 PHE A CA 1
ATOM 1317 C C . PHE A 1 174 ? 6.887 -10.190 -29.515 1.00 76.06 174 PHE A C 1
ATOM 1319 O O . PHE A 1 174 ? 6.026 -9.958 -30.362 1.00 76.06 174 PHE A O 1
ATOM 1326 N N . HIS A 1 175 ? 7.094 -9.379 -28.463 1.00 78.31 175 HIS A N 1
ATOM 1327 C CA . HIS A 1 175 ? 6.261 -8.205 -28.146 1.00 78.31 175 HIS A CA 1
ATOM 1328 C C . HIS A 1 175 ? 4.750 -8.503 -28.242 1.00 78.31 175 HIS A C 1
ATOM 1330 O O . HIS A 1 175 ? 3.940 -7.647 -28.604 1.00 78.31 175 HIS A O 1
ATOM 1336 N N . ALA A 1 176 ? 4.358 -9.744 -27.939 1.00 75.38 176 ALA A N 1
ATOM 1337 C CA . ALA A 1 176 ? 2.979 -10.173 -28.076 1.00 75.38 176 ALA A CA 1
ATOM 1338 C C . ALA A 1 176 ? 2.091 -9.367 -27.112 1.00 75.38 176 ALA A C 1
ATOM 1340 O O . ALA A 1 176 ? 2.481 -9.138 -25.961 1.00 75.38 176 ALA A O 1
ATOM 1341 N N . PRO A 1 177 ? 0.889 -8.940 -27.537 1.00 81.50 177 PRO A N 1
ATOM 1342 C CA . PRO A 1 177 ? 0.006 -8.185 -26.666 1.00 81.50 177 PRO A CA 1
ATOM 1343 C C . PRO A 1 177 ? -0.361 -9.037 -25.446 1.00 81.50 177 PRO A C 1
ATOM 1345 O O . PRO A 1 177 ? -0.737 -10.204 -25.573 1.00 81.50 177 PRO A O 1
ATOM 1348 N N . PHE A 1 178 ? -0.265 -8.435 -24.258 1.00 78.25 178 PHE A N 1
ATOM 1349 C CA . PHE A 1 178 ? -0.450 -9.095 -22.960 1.00 78.25 178 PHE A CA 1
ATOM 1350 C C . PHE A 1 178 ? -1.698 -10.004 -22.866 1.00 78.25 178 PHE A C 1
ATOM 1352 O O . PHE A 1 178 ? -1.575 -11.113 -22.338 1.00 78.25 178 PHE A O 1
ATOM 1359 N N . PRO A 1 179 ? -2.871 -9.633 -23.433 1.00 85.25 179 PRO A N 1
ATOM 1360 C CA . PRO A 1 179 ? -4.040 -10.514 -23.446 1.00 85.25 179 PRO A CA 1
ATOM 1361 C C . PRO A 1 179 ? -3.804 -11.855 -24.151 1.00 85.25 179 PRO A C 1
ATOM 1363 O O . PRO A 1 179 ? -4.285 -12.882 -23.682 1.00 85.25 179 PRO A O 1
ATOM 1366 N N . LEU A 1 180 ? -3.041 -11.868 -25.249 1.00 80.31 180 LEU A N 1
ATOM 1367 C CA . LEU A 1 180 ? -2.785 -13.072 -26.043 1.00 80.31 180 LEU A CA 1
ATOM 1368 C C . LEU A 1 180 ? -1.918 -14.074 -25.271 1.00 80.31 180 LEU A C 1
ATOM 1370 O O . LEU A 1 180 ? -2.168 -15.277 -25.307 1.00 80.31 180 LEU A O 1
ATOM 1374 N N . VAL A 1 181 ? -0.930 -13.567 -24.527 1.00 80.94 181 VAL A N 1
ATOM 1375 C CA . VAL A 1 181 ? -0.046 -14.386 -23.685 1.00 80.94 181 VAL A CA 1
ATOM 1376 C C . VAL A 1 181 ? -0.820 -15.008 -22.527 1.00 80.94 181 VAL A C 1
ATOM 1378 O O . VAL A 1 181 ? -0.651 -16.195 -22.254 1.00 80.94 181 VAL A O 1
ATOM 1381 N N . ILE A 1 182 ? -1.719 -14.251 -21.889 1.00 82.19 182 ILE A N 1
ATOM 1382 C CA . ILE A 1 182 ? -2.605 -14.788 -20.846 1.00 82.19 182 ILE A CA 1
ATOM 1383 C C . ILE A 1 182 ? -3.507 -15.882 -21.414 1.00 82.19 182 ILE A C 1
ATOM 1385 O O . ILE A 1 182 ? -3.655 -16.932 -20.795 1.00 82.19 182 ILE A O 1
ATOM 1389 N N . LEU A 1 183 ? -4.095 -15.657 -22.589 1.00 83.56 183 LEU A N 1
ATOM 1390 C CA . LEU A 1 183 ? -5.013 -16.607 -23.211 1.00 83.56 183 LEU A CA 1
ATOM 1391 C C . LEU A 1 183 ? -4.282 -17.903 -23.598 1.00 83.56 183 LEU A C 1
ATOM 1393 O O . LEU A 1 183 ? -4.758 -18.992 -23.284 1.00 83.56 183 LEU A O 1
ATOM 1397 N N . GLY A 1 184 ? -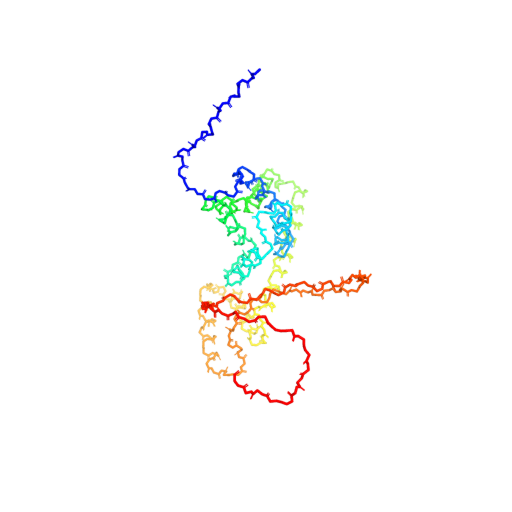3.077 -17.795 -24.165 1.00 80.56 184 GLY A N 1
ATOM 1398 C CA . GLY A 1 184 ? -2.203 -18.940 -24.432 1.00 80.56 184 GLY A CA 1
ATOM 1399 C C . GLY A 1 184 ? -1.804 -19.691 -23.158 1.00 80.56 184 GLY A C 1
ATOM 1400 O O . GLY A 1 184 ? -1.931 -20.912 -23.100 1.00 80.56 184 GLY A O 1
ATOM 1401 N N . ALA A 1 185 ? -1.401 -18.977 -22.104 1.00 80.12 185 ALA A N 1
ATOM 1402 C CA . ALA A 1 185 ? -1.063 -19.580 -20.815 1.00 80.12 185 ALA A CA 1
ATOM 1403 C C . ALA A 1 185 ? -2.272 -20.266 -20.155 1.00 80.12 185 ALA A C 1
ATOM 1405 O O . ALA A 1 185 ? -2.122 -21.341 -19.578 1.00 80.12 185 ALA A O 1
ATOM 1406 N N . ALA A 1 186 ? -3.471 -19.691 -20.274 1.00 82.06 186 ALA A N 1
ATOM 1407 C CA . ALA A 1 186 ? -4.710 -20.274 -19.766 1.00 82.06 186 ALA A CA 1
ATOM 1408 C C . ALA A 1 186 ? -5.081 -21.558 -20.518 1.00 82.06 186 ALA A C 1
ATOM 1410 O O . ALA A 1 186 ? -5.440 -22.550 -19.889 1.00 82.06 186 ALA A O 1
ATOM 1411 N N . VAL A 1 187 ? -4.940 -21.570 -21.846 1.00 83.75 187 VAL A N 1
ATOM 1412 C CA . VAL A 1 187 ? -5.1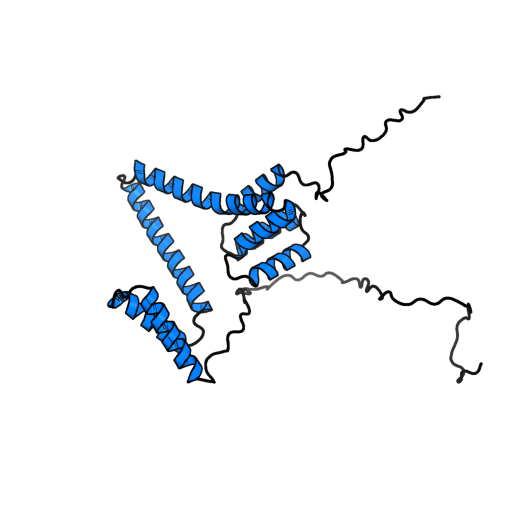63 -22.757 -22.684 1.00 83.75 187 VAL A CA 1
ATOM 1413 C C . VAL A 1 187 ? -4.157 -23.855 -22.333 1.00 83.75 187 VAL A C 1
ATOM 1415 O O . VAL A 1 187 ? -4.556 -24.979 -22.028 1.00 83.75 187 VAL A O 1
ATOM 1418 N N . ILE A 1 188 ? -2.861 -23.533 -22.286 1.00 80.62 188 ILE A N 1
ATOM 1419 C CA . ILE A 1 188 ? -1.806 -24.492 -21.922 1.00 80.62 188 ILE A CA 1
ATOM 1420 C C . ILE A 1 188 ? -2.008 -25.004 -20.489 1.00 80.62 188 ILE A C 1
ATOM 1422 O O . ILE A 1 188 ? -1.877 -26.200 -20.244 1.00 80.62 188 ILE A O 1
ATOM 1426 N N . GLY A 1 189 ? -2.389 -24.135 -19.550 1.00 79.94 189 GLY A N 1
ATOM 1427 C CA . GLY A 1 189 ? -2.713 -24.511 -18.174 1.00 79.94 189 GLY A CA 1
ATOM 1428 C C . GLY A 1 189 ? -3.950 -25.407 -18.071 1.00 79.94 189 GLY A C 1
ATOM 1429 O O . GLY A 1 189 ? -3.943 -26.376 -17.314 1.00 79.94 189 GLY A O 1
ATOM 1430 N N . TYR A 1 190 ? -4.990 -25.143 -18.866 1.00 80.38 190 TYR A N 1
ATOM 1431 C CA . TYR A 1 190 ? -6.216 -25.943 -18.908 1.00 80.38 190 TYR A CA 1
ATOM 1432 C C . TYR A 1 190 ? -5.967 -27.349 -19.462 1.00 80.38 190 TYR A C 1
ATOM 1434 O O . TYR A 1 190 ? -6.388 -28.340 -18.861 1.00 80.38 190 TYR A O 1
ATOM 1442 N N . PHE A 1 191 ? -5.247 -27.454 -20.582 1.00 80.44 191 PHE A N 1
ATOM 1443 C CA . PHE A 1 191 ? -4.919 -28.744 -21.193 1.00 80.44 191 PHE A CA 1
ATOM 1444 C C . PHE A 1 191 ? -3.838 -29.501 -20.402 1.00 80.44 191 PHE A C 1
ATOM 1446 O O . PHE A 1 191 ? -3.974 -30.705 -20.185 1.00 80.44 191 PHE A O 1
ATOM 1453 N N . GLY A 1 192 ? -2.824 -28.805 -19.880 1.00 71.50 192 GLY A N 1
ATOM 1454 C CA . GLY A 1 192 ? -1.780 -29.379 -19.024 1.00 71.50 192 GLY A CA 1
ATOM 1455 C C . GLY A 1 192 ? -2.314 -29.883 -17.678 1.00 71.50 192 GLY A C 1
ATOM 1456 O O . GLY A 1 192 ? -1.958 -30.979 -17.243 1.00 71.50 192 GLY A O 1
ATOM 1457 N N . GLY A 1 193 ? -3.247 -29.150 -17.060 1.00 66.94 193 GLY A N 1
ATOM 1458 C CA . GLY A 1 193 ? -3.926 -29.566 -15.828 1.00 66.94 193 GLY A CA 1
ATOM 1459 C C . GLY A 1 193 ? -4.852 -30.773 -16.013 1.00 66.94 193 GLY A C 1
ATOM 1460 O O . GLY A 1 193 ? -5.063 -31.539 -15.074 1.00 66.94 193 GLY A O 1
ATOM 1461 N N . ARG A 1 194 ? -5.370 -30.996 -17.230 1.00 65.75 194 ARG A N 1
ATOM 1462 C CA . ARG A 1 194 ? -6.177 -32.183 -17.560 1.00 65.75 194 ARG A CA 1
ATOM 1463 C C . ARG A 1 194 ? -5.334 -33.425 -17.864 1.00 65.75 194 ARG A C 1
ATOM 1465 O O . ARG A 1 194 ? -5.791 -34.533 -17.588 1.00 65.75 194 ARG A O 1
ATOM 1472 N N . ALA A 1 195 ? -4.133 -33.244 -18.418 1.00 65.38 195 ALA A N 1
ATOM 1473 C CA . ALA A 1 195 ? -3.227 -34.329 -18.801 1.00 65.38 195 ALA A CA 1
ATOM 1474 C C . ALA A 1 195 ? -2.392 -34.874 -17.625 1.00 65.38 195 ALA A C 1
ATOM 1476 O O . ALA A 1 195 ? -2.126 -36.073 -17.568 1.00 65.38 195 ALA A O 1
ATOM 1477 N N . GLN A 1 196 ? -2.022 -34.035 -16.649 1.00 56.34 196 GLN A N 1
ATOM 1478 C CA . GLN A 1 196 ? -1.274 -34.451 -15.455 1.00 56.34 196 GLN A CA 1
ATOM 1479 C C . GLN A 1 196 ? -2.160 -34.455 -14.202 1.00 56.34 196 GLN A C 1
ATOM 1481 O O . GLN A 1 196 ? -2.112 -33.536 -13.387 1.00 56.34 196 GLN A O 1
ATOM 1486 N N . LYS A 1 197 ? -2.911 -35.542 -13.980 1.00 50.34 197 LYS A N 1
ATOM 1487 C CA . LYS A 1 197 ? -3.710 -35.763 -12.752 1.00 50.34 197 LYS A CA 1
ATOM 1488 C C . LYS A 1 197 ? -2.886 -35.933 -11.452 1.00 50.34 197 LYS A C 1
ATOM 1490 O O . LYS A 1 197 ? -3.458 -36.291 -10.432 1.00 50.34 197 LYS A O 1
ATOM 1495 N N . GLY A 1 198 ? -1.571 -35.687 -11.452 1.00 50.56 198 GLY A N 1
ATOM 1496 C CA . GLY A 1 198 ? -0.698 -35.981 -10.303 1.00 50.56 198 GLY A CA 1
ATOM 1497 C C . GLY A 1 198 ? 0.369 -34.942 -9.946 1.00 50.56 198 GLY A C 1
ATOM 1498 O O . GLY A 1 198 ? 1.157 -35.201 -9.045 1.00 50.56 198 GLY A O 1
ATOM 1499 N N . THR A 1 199 ? 0.450 -33.789 -10.623 1.00 53.09 199 THR A N 1
ATOM 1500 C CA . THR A 1 199 ? 1.552 -32.817 -10.386 1.00 53.09 199 THR A CA 1
ATOM 1501 C C . THR A 1 199 ? 1.083 -31.375 -10.171 1.00 53.09 199 THR A C 1
ATOM 1503 O O . THR A 1 199 ? 1.889 -30.489 -9.881 1.00 53.09 199 THR A O 1
ATOM 1506 N N . PHE A 1 200 ? -0.224 -31.131 -10.267 1.00 51.22 200 PHE A N 1
ATOM 1507 C CA . PHE A 1 200 ? -0.841 -29.879 -9.850 1.00 51.22 200 PHE A CA 1
ATOM 1508 C C . PHE A 1 200 ? -1.562 -30.118 -8.524 1.00 51.22 200 PHE A C 1
ATOM 1510 O O . PHE A 1 200 ? -2.570 -30.825 -8.514 1.00 51.22 200 PHE A O 1
ATOM 1517 N N . PRO A 1 201 ? -1.091 -29.548 -7.400 1.00 50.19 201 PRO A N 1
ATOM 1518 C CA . PRO A 1 201 ? -1.930 -29.419 -6.223 1.00 50.19 201 PRO A CA 1
ATOM 1519 C C . PRO A 1 201 ? -3.152 -28.604 -6.647 1.00 50.19 201 PRO A C 1
ATOM 1521 O O . PRO A 1 201 ? -3.026 -27.438 -7.026 1.00 50.19 201 PRO A O 1
ATOM 1524 N N . SER A 1 202 ? -4.325 -29.235 -6.645 1.00 42.97 202 SER A N 1
ATOM 1525 C CA . SER A 1 202 ? -5.609 -28.553 -6.765 1.00 42.97 202 SER A CA 1
ATOM 1526 C C . SER A 1 202 ? -5.621 -27.411 -5.753 1.00 42.97 202 SER A C 1
ATOM 1528 O O . SER A 1 202 ? -5.486 -27.655 -4.554 1.00 42.97 202 SER A O 1
ATOM 1530 N N . GLY A 1 203 ? -5.675 -26.175 -6.249 1.00 45.62 203 GLY A N 1
ATOM 1531 C CA . GLY A 1 203 ? -5.471 -24.970 -5.457 1.00 45.62 203 GLY A CA 1
ATOM 1532 C C . GLY A 1 203 ? -6.500 -24.830 -4.344 1.00 45.62 203 GLY A C 1
ATOM 1533 O O . GLY A 1 203 ? -7.561 -24.250 -4.550 1.00 45.62 203 GLY A O 1
ATOM 1534 N N . HIS A 1 204 ? -6.157 -25.311 -3.153 1.00 30.83 204 HIS A N 1
ATOM 1535 C CA . HIS A 1 204 ? -6.723 -24.799 -1.920 1.00 30.83 204 HIS A CA 1
ATOM 1536 C C . HIS A 1 204 ? -5.905 -23.561 -1.545 1.00 30.83 204 HIS A C 1
ATOM 1538 O O . HIS A 1 204 ? -4.734 -23.649 -1.170 1.00 30.83 204 HIS A O 1
ATOM 1544 N N . TRP A 1 205 ? -6.502 -22.389 -1.741 1.00 34.59 205 TRP A N 1
ATOM 1545 C CA . TRP A 1 205 ? -5.943 -21.110 -1.323 1.00 34.59 205 TRP A CA 1
ATOM 1546 C C . TRP A 1 205 ? -5.988 -21.012 0.205 1.00 34.59 205 TRP A C 1
ATOM 1548 O O . TRP A 1 205 ? -6.924 -20.461 0.767 1.00 34.59 205 TRP A O 1
ATOM 1558 N N . HIS A 1 206 ? -4.966 -21.537 0.881 1.00 35.75 206 HIS A N 1
ATOM 1559 C CA . HIS A 1 206 ? -4.622 -21.093 2.229 1.00 35.75 206 HIS A CA 1
ATOM 1560 C C . HIS A 1 206 ? -3.569 -19.990 2.100 1.00 35.75 206 HIS A C 1
ATOM 1562 O O . HIS A 1 206 ? -2.437 -20.221 1.666 1.00 35.75 206 HIS A O 1
ATOM 1568 N N . GLY A 1 207 ? -3.985 -18.758 2.398 1.00 33.38 207 GLY A N 1
ATOM 1569 C CA . GLY A 1 207 ? -3.132 -17.579 2.457 1.00 33.38 207 GLY A CA 1
ATOM 1570 C C . GLY A 1 207 ? -2.138 -17.691 3.606 1.00 33.38 207 GLY A C 1
ATOM 1571 O O . GLY A 1 207 ? -2.330 -17.110 4.663 1.00 33.38 207 GLY A O 1
ATOM 1572 N N . GLU A 1 208 ? -1.055 -18.431 3.396 1.00 36.47 208 GLU A N 1
ATOM 1573 C CA . GLU A 1 208 ? 0.051 -18.495 4.344 1.00 36.47 208 GLU A CA 1
ATOM 1574 C C . GLU A 1 208 ? 0.933 -17.266 4.110 1.00 36.47 208 GLU A C 1
ATOM 1576 O O . GLU A 1 208 ? 1.689 -17.172 3.134 1.00 36.47 208 GLU A O 1
ATOM 1581 N N . GLY A 1 209 ? 0.716 -16.234 4.924 1.00 34.69 209 GLY A N 1
ATOM 1582 C CA . GLY A 1 209 ? 1.661 -15.142 5.099 1.00 34.69 209 GLY A CA 1
ATOM 1583 C C . GLY A 1 209 ? 2.889 -15.705 5.799 1.00 34.69 209 GLY A C 1
ATOM 1584 O O . GLY A 1 209 ? 2.807 -16.116 6.951 1.00 34.69 209 GLY A O 1
ATOM 1585 N N . GLY A 1 210 ? 4.012 -15.768 5.082 1.00 31.08 210 GLY A N 1
ATOM 1586 C CA . GLY A 1 210 ? 5.283 -16.237 5.620 1.00 31.08 210 GLY A CA 1
ATOM 1587 C C . GLY A 1 210 ? 5.724 -15.400 6.818 1.00 31.08 210 GLY A C 1
ATOM 1588 O O . GLY A 1 210 ? 6.331 -14.344 6.651 1.00 31.08 210 GLY A O 1
ATOM 1589 N N . GLY A 1 211 ? 5.432 -15.897 8.017 1.00 30.36 211 GLY A N 1
ATOM 1590 C CA . GLY A 1 211 ? 6.142 -15.555 9.236 1.00 30.36 211 GLY A CA 1
ATOM 1591 C C . GLY A 1 211 ? 7.470 -16.295 9.226 1.00 30.36 211 GLY A C 1
ATOM 1592 O O . GLY A 1 211 ? 7.521 -17.488 9.531 1.00 30.36 211 GLY A O 1
ATOM 1593 N N . ASN A 1 212 ? 8.545 -15.596 8.857 1.00 31.31 212 ASN A N 1
ATOM 1594 C CA . ASN A 1 212 ? 9.884 -16.072 9.167 1.00 31.31 212 ASN A CA 1
ATOM 1595 C C . ASN A 1 212 ? 10.073 -15.949 10.680 1.00 31.31 212 ASN A C 1
ATOM 1597 O O . ASN A 1 212 ? 10.395 -14.884 11.202 1.00 31.31 212 ASN A O 1
ATOM 1601 N N . GLN A 1 213 ? 9.792 -17.057 11.357 1.00 44.41 213 GLN A N 1
ATOM 1602 C CA . GLN A 1 213 ? 10.173 -17.331 12.729 1.00 44.41 213 GLN A CA 1
ATOM 1603 C C . GLN A 1 213 ? 11.701 -17.290 12.799 1.00 44.41 213 GLN A C 1
ATOM 1605 O O . GLN A 1 213 ? 12.388 -18.215 12.372 1.00 44.41 213 GLN A O 1
ATOM 1610 N N . GLY A 1 214 ? 12.221 -16.174 13.300 1.00 28.83 214 GLY A N 1
ATOM 1611 C CA . GLY A 1 214 ? 13.614 -15.999 13.672 1.00 28.83 214 GLY A CA 1
ATOM 1612 C C . GLY A 1 214 ? 13.716 -15.776 15.176 1.00 28.83 214 GLY A C 1
ATOM 1613 O O . GLY A 1 214 ? 13.475 -14.670 15.638 1.00 28.83 214 GLY A O 1
ATOM 1614 N N . ALA A 1 215 ? 14.108 -16.838 15.884 1.00 34.12 215 ALA A N 1
ATOM 1615 C CA . ALA A 1 215 ? 14.837 -16.833 17.153 1.00 34.12 215 ALA A CA 1
ATOM 1616 C C . ALA A 1 215 ? 14.177 -16.198 18.398 1.00 34.12 215 ALA A C 1
ATOM 1618 O O . ALA A 1 215 ? 14.640 -15.179 18.903 1.00 34.12 215 ALA A O 1
ATOM 1619 N N . ASP A 1 216 ? 13.229 -16.915 19.011 1.00 35.28 216 ASP A N 1
ATOM 1620 C CA . ASP A 1 216 ? 13.054 -16.866 20.470 1.00 35.28 216 ASP A CA 1
ATOM 1621 C C . ASP A 1 216 ? 14.119 -17.752 21.134 1.00 35.28 216 ASP A C 1
ATOM 1623 O O . ASP A 1 216 ? 13.900 -18.912 21.484 1.00 35.28 216 ASP A O 1
ATOM 1627 N N . ALA A 1 217 ? 15.316 -17.192 21.281 1.00 38.69 217 ALA A N 1
ATOM 1628 C CA . ALA A 1 217 ? 16.304 -17.660 22.239 1.00 38.69 217 ALA A CA 1
ATOM 1629 C C . ALA A 1 217 ? 16.465 -16.569 23.304 1.00 38.69 217 ALA A C 1
ATOM 1631 O O . ALA A 1 217 ? 17.251 -15.641 23.139 1.00 38.69 217 ALA A O 1
ATOM 1632 N N . GLY A 1 218 ? 15.704 -16.688 24.397 1.00 44.50 218 GLY A N 1
ATOM 1633 C CA . GLY A 1 218 ? 15.964 -15.943 25.631 1.00 44.50 218 GLY A CA 1
ATOM 1634 C C . GLY A 1 218 ? 14.802 -15.115 26.174 1.00 44.50 218 GLY A C 1
ATOM 1635 O O . GLY A 1 218 ? 14.868 -13.893 26.195 1.00 44.50 218 GLY A O 1
ATOM 1636 N N . SER A 1 219 ? 13.793 -15.765 26.752 1.00 33.16 219 SER A N 1
ATOM 1637 C CA . SER A 1 219 ? 12.964 -15.136 27.789 1.00 33.16 219 SER A CA 1
ATOM 1638 C C . SER A 1 219 ? 12.604 -16.149 28.877 1.00 33.16 219 SER A C 1
ATOM 1640 O O . SER A 1 219 ? 11.489 -16.635 29.027 1.00 33.16 219 SER A O 1
ATOM 1642 N N . GLY A 1 220 ? 13.616 -16.481 29.681 1.00 37.56 220 GLY A N 1
ATOM 1643 C CA . GLY A 1 220 ? 13.407 -17.094 30.985 1.00 37.56 220 GLY A CA 1
ATOM 1644 C C . GLY A 1 220 ? 12.787 -16.088 31.959 1.00 37.56 220 GLY A C 1
ATOM 1645 O O . GLY A 1 220 ? 13.478 -15.195 32.451 1.00 37.56 220 GLY A O 1
ATOM 1646 N N . ARG A 1 221 ? 11.490 -16.250 32.236 1.00 31.08 221 ARG A N 1
ATOM 1647 C CA . ARG A 1 221 ? 10.778 -15.911 33.489 1.00 31.08 221 ARG A CA 1
ATOM 1648 C C . ARG A 1 221 ? 9.316 -16.324 33.283 1.00 31.08 221 ARG A C 1
ATOM 1650 O O . ARG A 1 221 ? 8.668 -15.841 32.372 1.00 31.08 221 ARG A O 1
ATOM 1657 N N . GLY A 1 222 ? 8.774 -17.306 33.997 1.00 37.50 222 GLY A N 1
ATOM 1658 C CA . GLY A 1 222 ? 8.647 -17.296 35.450 1.00 37.50 222 GLY A CA 1
ATOM 1659 C C . GLY A 1 222 ? 7.361 -16.552 35.810 1.00 37.50 222 GLY A C 1
ATOM 1660 O O . GLY A 1 222 ? 7.396 -15.346 36.017 1.00 37.50 222 GLY A O 1
ATOM 1661 N N . GLY A 1 223 ? 6.236 -17.268 35.843 1.00 32.31 223 GLY A N 1
ATOM 1662 C CA . GLY A 1 223 ? 4.931 -16.720 36.207 1.00 32.31 223 GLY A CA 1
ATOM 1663 C C . GLY A 1 223 ? 3.876 -17.819 36.278 1.00 32.31 223 GLY A C 1
ATOM 1664 O O . GLY A 1 223 ? 3.370 -18.276 35.261 1.00 32.31 223 GLY A O 1
ATOM 1665 N N . SER A 1 224 ? 3.596 -18.270 37.495 1.00 38.31 224 SER A N 1
ATOM 1666 C CA . SER A 1 224 ? 2.544 -19.212 37.880 1.00 38.31 224 SER A CA 1
ATOM 1667 C C . SER A 1 224 ? 1.184 -18.883 37.255 1.00 38.31 224 SER A C 1
ATOM 1669 O O . SER A 1 224 ? 0.671 -17.780 37.429 1.00 38.31 224 SER A O 1
ATOM 1671 N N . SER A 1 225 ? 0.584 -19.870 36.590 1.00 35.72 225 SER A N 1
ATOM 1672 C CA . SER A 1 225 ? -0.792 -19.833 36.088 1.00 35.72 225 SER A CA 1
ATOM 1673 C C . SER A 1 225 ? -1.782 -20.054 37.243 1.00 35.72 225 SER A C 1
ATOM 1675 O O . SER A 1 225 ? -1.732 -21.119 37.863 1.00 35.72 225 SER A O 1
ATOM 1677 N N . PRO A 1 226 ? -2.693 -19.113 37.564 1.00 43.25 226 PRO A N 1
ATOM 1678 C CA . PRO A 1 226 ? -3.859 -19.428 38.369 1.00 43.25 226 PRO A CA 1
ATOM 1679 C C . PRO A 1 226 ? -4.952 -19.974 37.448 1.00 43.25 226 PRO A C 1
ATOM 1681 O O . PRO A 1 226 ? -5.376 -19.324 36.492 1.00 43.25 226 PRO A O 1
ATOM 1684 N N . ALA A 1 227 ? -5.426 -21.176 37.764 1.00 48.41 227 ALA A N 1
ATOM 1685 C CA . ALA A 1 227 ? -6.630 -21.751 37.191 1.00 48.41 227 ALA A CA 1
ATOM 1686 C C . ALA A 1 227 ? -7.825 -20.805 37.406 1.00 48.41 227 ALA A C 1
ATOM 1688 O O . ALA A 1 227 ? -8.167 -20.489 38.546 1.00 48.41 227 ALA A O 1
ATOM 1689 N N . GLN A 1 228 ? -8.485 -20.373 36.327 1.00 48.25 228 GLN A N 1
ATOM 1690 C CA . GLN A 1 228 ? -9.720 -19.599 36.434 1.00 48.25 228 GLN A CA 1
ATOM 1691 C C . GLN A 1 228 ? -10.737 -19.973 35.344 1.00 48.25 228 GLN A C 1
ATOM 1693 O O . GLN A 1 228 ? -10.560 -19.689 34.165 1.00 48.25 228 GLN A O 1
ATOM 1698 N N . GLY A 1 229 ? -11.822 -20.611 35.801 1.00 33.41 229 GLY A N 1
ATOM 1699 C CA . GLY A 1 229 ? -13.199 -20.297 35.406 1.00 33.41 229 GLY A CA 1
ATOM 1700 C C . GLY A 1 229 ? -13.697 -20.766 34.040 1.00 33.41 229 GLY A C 1
ATOM 1701 O O . GLY A 1 229 ? -13.893 -19.956 33.141 1.00 33.41 229 GLY A O 1
ATOM 1702 N N . ARG A 1 230 ? -14.050 -22.050 33.918 1.00 39.28 230 ARG A N 1
ATOM 1703 C CA . ARG A 1 230 ? -14.957 -22.528 32.860 1.00 39.28 230 ARG A CA 1
ATOM 1704 C C . ARG A 1 230 ? -16.406 -22.214 33.284 1.00 39.28 230 ARG A C 1
ATOM 1706 O O . ARG A 1 230 ? -16.797 -22.671 34.358 1.00 39.28 230 ARG A O 1
ATOM 1713 N N . PRO A 1 231 ? -17.216 -21.461 32.519 1.00 50.59 231 PRO A N 1
ATOM 1714 C CA . PRO A 1 231 ? -18.634 -21.304 32.840 1.00 50.59 231 PRO A CA 1
ATOM 1715 C C . PRO A 1 231 ? -19.405 -22.596 32.500 1.00 50.59 231 PRO A C 1
ATOM 1717 O O . PRO A 1 231 ? -19.114 -23.211 31.469 1.00 50.59 231 PRO A O 1
ATOM 1720 N N . PRO A 1 232 ? -20.382 -23.031 33.319 1.00 56.59 232 PRO A N 1
ATOM 1721 C CA . PRO A 1 232 ? -21.243 -24.152 32.961 1.00 56.59 232 PRO A CA 1
ATOM 1722 C C . PRO A 1 232 ? -22.308 -23.726 31.930 1.00 56.59 232 PRO A C 1
ATOM 1724 O O . PRO A 1 232 ? -22.732 -22.564 31.921 1.00 56.59 232 PRO A O 1
ATOM 1727 N N . PRO A 1 233 ? -22.762 -24.648 31.063 1.00 45.44 233 PRO A N 1
ATOM 1728 C CA . PRO A 1 233 ? -23.823 -24.377 30.102 1.00 45.44 233 PRO A CA 1
ATOM 1729 C C . PRO A 1 233 ? -25.166 -24.173 30.817 1.00 45.44 233 PRO A C 1
ATOM 1731 O O . PRO A 1 233 ? -25.542 -24.941 31.699 1.00 45.44 233 PRO A O 1
ATOM 1734 N N . ARG A 1 234 ? -25.896 -23.126 30.418 1.00 40.19 234 ARG A N 1
ATOM 1735 C CA . ARG A 1 234 ? -27.289 -22.888 30.813 1.00 40.19 234 ARG A CA 1
ATOM 1736 C C . ARG A 1 234 ? -28.226 -23.594 29.839 1.00 40.19 234 ARG A C 1
ATOM 1738 O O . ARG A 1 234 ? -28.202 -23.297 28.648 1.00 40.19 234 ARG A O 1
ATOM 1745 N N . GLY A 1 235 ? -29.094 -24.443 30.373 1.00 35.22 235 GLY A N 1
ATOM 1746 C CA . GLY A 1 235 ? -30.283 -24.947 29.696 1.00 35.22 235 GLY A CA 1
ATOM 1747 C C . GLY A 1 235 ? -30.997 -25.974 30.568 1.00 35.22 235 GLY A C 1
ATOM 1748 O O . GLY A 1 235 ? -30.378 -26.961 30.947 1.00 35.22 235 GLY A O 1
ATOM 1749 N N . GLY A 1 236 ? -32.273 -25.735 30.874 1.00 33.84 236 GLY A N 1
ATOM 1750 C CA . GLY A 1 236 ? -33.160 -26.733 31.479 1.00 33.84 236 GLY A CA 1
ATOM 1751 C C . GLY A 1 236 ? -34.009 -26.193 32.623 1.00 33.84 236 GLY A C 1
ATOM 1752 O O . GLY A 1 236 ? -33.484 -25.846 33.672 1.00 33.84 236 GLY A O 1
ATOM 1753 N N . LEU A 1 237 ? -35.310 -26.101 32.365 1.00 40.41 237 LEU A N 1
ATOM 1754 C CA . LEU A 1 237 ? -36.410 -25.867 33.301 1.00 40.41 237 LEU A CA 1
ATOM 1755 C C . LEU A 1 237 ? -36.632 -27.092 34.220 1.00 40.41 237 LEU A C 1
ATOM 1757 O O . LEU A 1 237 ? -35.992 -28.116 34.015 1.00 40.41 237 LEU A O 1
ATOM 1761 N N . GLU A 1 238 ? -37.596 -26.963 35.145 1.00 38.38 238 GLU A N 1
ATOM 1762 C CA . GLU A 1 238 ? -38.058 -27.891 36.210 1.00 38.38 238 GLU A CA 1
ATOM 1763 C C . GLU A 1 238 ? -37.379 -27.634 37.569 1.00 38.38 238 GLU A C 1
ATOM 1765 O O . GLU A 1 238 ? -36.203 -27.907 37.776 1.00 38.38 238 GLU A O 1
ATOM 1770 N N . GLU A 1 239 ? -37.965 -26.862 38.488 1.00 36.91 239 GLU A N 1
ATOM 1771 C CA . GLU A 1 239 ? -39.222 -27.052 39.240 1.00 36.91 239 GLU A CA 1
ATOM 1772 C C . GLU A 1 239 ? -39.228 -28.298 40.143 1.00 36.91 239 GLU A C 1
ATOM 1774 O O . GLU A 1 239 ? -39.497 -29.409 39.711 1.00 36.91 239 GLU A O 1
ATOM 1779 N N . GLY A 1 240 ? -39.033 -28.054 41.445 1.00 35.38 240 GLY A N 1
ATOM 1780 C CA . GLY A 1 240 ? -39.758 -28.775 42.493 1.00 35.38 240 GLY A CA 1
ATOM 1781 C C . GLY A 1 240 ? -39.003 -29.850 43.283 1.00 35.38 240 GLY A C 1
ATOM 1782 O O . GLY A 1 240 ? -38.722 -30.923 42.775 1.00 35.38 240 GLY A O 1
ATOM 1783 N N . ARG A 1 241 ? -38.892 -29.599 44.603 1.00 37.47 241 ARG A N 1
ATOM 1784 C CA . ARG A 1 241 ? -38.595 -30.546 45.711 1.00 37.47 241 ARG A CA 1
ATOM 1785 C C . ARG A 1 241 ? -37.121 -30.993 45.763 1.00 37.47 241 ARG A C 1
ATOM 1787 O O . ARG A 1 241 ? -36.646 -31.719 44.916 1.00 37.47 241 ARG A O 1
ATOM 1794 N N . GLY A 1 242 ? -36.280 -30.581 46.708 1.00 38.94 242 GLY A N 1
ATOM 1795 C CA . GLY A 1 242 ? -36.509 -30.432 48.139 1.00 38.94 242 GLY A CA 1
ATOM 1796 C C . GLY A 1 242 ? -36.162 -31.730 48.862 1.00 38.94 242 GLY A C 1
ATOM 1797 O O . GLY A 1 242 ? -37.089 -32.411 49.256 1.00 38.94 242 GLY A O 1
ATOM 1798 N N . VAL A 1 243 ? -34.873 -32.046 49.051 1.00 38.19 243 VAL A N 1
ATOM 1799 C CA . VAL A 1 243 ? -34.352 -32.876 50.158 1.00 38.19 243 VAL A CA 1
ATOM 1800 C C . VAL A 1 243 ? -32.885 -32.500 50.384 1.00 38.19 243 VAL A C 1
ATOM 1802 O O . VAL A 1 243 ? -32.014 -32.765 49.559 1.00 38.19 243 VAL A O 1
ATOM 1805 N N . ALA A 1 244 ? -32.614 -31.873 51.525 1.00 38.09 244 ALA A N 1
ATOM 1806 C CA . ALA A 1 244 ? -31.291 -31.858 52.121 1.00 38.09 244 ALA A CA 1
ATOM 1807 C C . ALA A 1 244 ? -31.049 -33.231 52.758 1.00 38.09 244 ALA A C 1
ATOM 1809 O O . ALA A 1 244 ? -31.833 -33.638 53.611 1.00 38.09 244 ALA A O 1
ATOM 1810 N N . CYS A 1 245 ? -29.967 -33.921 52.400 1.00 30.33 245 CYS A N 1
ATOM 1811 C CA . CYS A 1 245 ? -29.394 -34.909 53.303 1.00 30.33 245 CYS A CA 1
ATOM 1812 C C . CYS A 1 245 ? -27.883 -35.037 53.131 1.00 30.33 245 CYS A C 1
ATOM 1814 O O . CYS A 1 245 ? -27.311 -34.945 52.048 1.00 30.33 245 CYS A O 1
ATOM 1816 N N . ARG A 1 246 ? -27.271 -35.142 54.300 1.00 34.88 246 ARG A N 1
ATOM 1817 C CA . ARG A 1 246 ? -25.867 -35.006 54.650 1.00 34.88 246 ARG A CA 1
ATOM 1818 C C . ARG A 1 246 ? -25.109 -36.285 54.294 1.00 34.88 246 ARG A C 1
ATOM 1820 O O . ARG A 1 246 ? -25.653 -37.366 54.449 1.00 34.88 246 ARG A O 1
ATOM 1827 N N . VAL A 1 247 ? -23.844 -36.100 53.916 1.00 38.25 247 VAL A N 1
ATOM 1828 C CA . VAL A 1 247 ? -22.660 -36.878 54.328 1.00 38.25 247 VAL A CA 1
ATOM 1829 C C . VAL A 1 247 ? -22.862 -38.368 54.610 1.00 38.25 247 VAL A C 1
ATOM 1831 O O . VAL A 1 247 ? -23.478 -38.746 55.598 1.00 38.25 247 VAL A O 1
ATOM 1834 N N . GLY A 1 248 ? -22.076 -39.167 53.891 1.00 38.03 248 GLY A N 1
ATOM 1835 C CA . GLY A 1 248 ? -21.447 -40.338 54.489 1.00 38.03 248 GLY A CA 1
ATOM 1836 C C . GLY A 1 248 ? -21.814 -41.638 53.810 1.00 38.03 248 GLY A C 1
ATOM 1837 O O . GLY A 1 248 ? -22.826 -42.225 54.147 1.00 38.03 248 GLY A O 1
ATOM 1838 N N . ALA A 1 249 ? -20.887 -42.059 52.946 1.00 41.47 249 ALA A N 1
ATOM 1839 C CA . ALA A 1 249 ? -20.547 -43.431 52.586 1.00 41.47 249 ALA A CA 1
ATOM 1840 C C . ALA A 1 249 ? -21.664 -44.338 52.025 1.00 41.47 249 ALA A C 1
ATOM 1842 O O . ALA A 1 249 ? -22.772 -44.398 52.547 1.00 41.47 249 ALA A O 1
ATOM 1843 N N . PRO A 1 250 ? -21.362 -45.130 50.984 1.00 39.22 250 PRO A N 1
ATOM 1844 C CA . PRO A 1 250 ? -22.292 -46.140 50.528 1.00 39.22 250 PRO A CA 1
ATOM 1845 C C . PRO A 1 250 ? -22.427 -47.189 51.642 1.00 39.22 250 PRO A C 1
ATOM 1847 O O . PRO A 1 250 ? -21.488 -47.931 51.922 1.00 39.22 250 PRO A O 1
ATOM 1850 N N . GLY A 1 251 ? -23.619 -47.342 52.216 1.00 51.62 251 GLY A N 1
ATOM 1851 C CA . GLY A 1 251 ? -24.107 -48.711 52.224 1.00 51.62 251 GLY A CA 1
ATOM 1852 C C . GLY A 1 251 ? -24.162 -49.120 50.756 1.00 51.62 251 GLY A C 1
ATOM 1853 O O . GLY A 1 251 ? -24.514 -48.297 49.908 1.00 51.62 251 GLY A O 1
ATOM 1854 N N . GLY A 1 252 ? -23.836 -50.360 50.405 1.00 35.62 252 GLY A N 1
ATOM 1855 C CA . GLY A 1 252 ? -24.497 -50.869 49.209 1.00 35.62 252 GLY A CA 1
ATOM 1856 C C . GLY A 1 252 ? -25.984 -50.449 49.222 1.00 35.62 252 GLY A C 1
ATOM 1857 O O . GLY A 1 252 ? -26.614 -50.451 50.276 1.00 35.62 252 GLY A O 1
ATOM 1858 N N . GLY A 1 253 ? -26.510 -50.072 48.056 1.00 35.38 253 GLY A N 1
ATOM 1859 C CA . GLY A 1 253 ? -27.930 -50.216 47.730 1.00 35.38 253 GLY A CA 1
ATOM 1860 C C . GLY A 1 253 ? -28.859 -49.023 47.972 1.00 35.38 253 GLY A C 1
ATOM 1861 O O . GLY A 1 253 ? -29.128 -48.620 49.098 1.00 35.38 253 GLY A O 1
ATOM 1862 N N . CYS A 1 254 ? -29.442 -48.549 46.867 1.00 34.28 254 CYS A N 1
ATOM 1863 C CA . CYS A 1 254 ? -30.643 -47.719 46.799 1.00 34.28 254 CYS A CA 1
ATOM 1864 C C . CYS A 1 254 ? -31.911 -48.581 46.929 1.00 34.28 254 CYS A C 1
ATOM 1866 O O . CYS A 1 254 ? -32.062 -49.543 46.177 1.00 34.28 254 CYS A O 1
ATOM 1868 N N . VAL A 1 255 ? -32.848 -48.182 47.794 1.00 34.84 255 VAL A N 1
ATOM 1869 C CA . VAL A 1 255 ? -34.280 -48.525 47.725 1.00 34.84 255 VAL A CA 1
ATOM 1870 C C . VAL A 1 255 ? -35.076 -47.318 48.230 1.00 34.84 255 VAL A C 1
ATOM 1872 O O . VAL A 1 255 ? -34.808 -46.858 49.339 1.00 34.84 255 VAL A O 1
ATOM 1875 N N . GLY A 1 256 ? -36.069 -46.882 47.443 1.00 33.94 256 GLY A N 1
ATOM 1876 C CA . GLY A 1 256 ? -37.158 -45.985 47.858 1.00 33.94 256 GLY A CA 1
ATOM 1877 C C . GLY A 1 256 ? -36.949 -44.518 47.541 1.00 33.94 256 GLY A C 1
ATOM 1878 O O . GLY A 1 256 ? -36.358 -43.827 48.394 1.00 33.94 256 GLY A O 1
#

Foldseek 3Di:
DDDDDPDDPDDDPDDDDPALPDDVVVLLVLLLVLLVQCDDDLVSSLVSVCCSCCPVVVSDHPVRLVVLLVVLLVDPDSSSLSSQLVVLCVNPNPVRSVSSNCSNCVVVVVVVVVLVVCCVPCVPPVVNVVVVVVVVVVVVVVVVVVCVVVCVVQPPDPVSVVLVVVLVCCCPVVVDPPVVSVVVSVVCCVVVCVVDPDDDDPDPDDSDPDDPDDDPDDDDDDDDDDDDDDDDDDDDDDDDDDDDDDDDDDPPDDDD

Mean predicted aligned error: 16.95 Å

Solvent-accessible surface area (backbone atoms only — not comparable to full-atom values): 16064 Å² total; per-residue (Å²): 138,82,86,76,85,85,74,80,82,84,78,76,90,75,77,90,68,95,68,87,80,69,55,67,69,57,52,53,54,50,35,43,50,46,28,74,56,52,55,76,57,66,68,38,28,43,50,48,47,43,47,50,41,37,66,74,61,54,79,42,55,68,70,61,49,51,52,46,49,56,52,29,61,72,45,93,67,64,44,49,58,51,38,42,21,51,52,22,26,71,75,52,39,73,65,25,16,52,49,28,43,52,37,47,50,43,55,60,53,53,50,53,52,51,54,51,54,50,44,74,75,44,52,88,40,69,71,48,44,54,50,52,50,52,49,52,52,52,51,49,52,53,51,50,50,51,51,50,56,52,43,62,72,71,45,85,45,70,68,50,47,52,51,51,50,52,52,50,46,43,43,70,76,64,66,50,59,67,69,58,55,52,51,51,51,50,51,51,49,55,55,49,58,67,72,42,89,81,79,66,80,79,83,75,88,70,78,76,75,85,74,81,85,75,80,94,80,82,80,93,72,90,79,88,83,79,90,79,83,83,81,80,88,88,83,83,86,85,87,82,86,90,79,90,80,79,86,80,77,82,65,85,80,91,82,135

pLDDT: mean 72.63, std 22.24, range [28.83, 95.69]